Protein AF-X1STC6-F1 (afdb_monomer_lite)

Radius of gyration: 36.35 Å; chains: 1; bounding box: 76×23×136 Å

Foldseek 3Di:
DFEDAVNHTDWWWKAFPVVRDIDTPPDDDDDDFAWTWIWTGDPRDIDIDIDGDDPPDDDDDYHYHWAKAWEWEAEVVDWFWKDKQRHIDTPRDIDIDTFDKIKIAGDQWDDDDNWIKGWQAKPVRHRHRIDIDGDDDDRYYYIYTYIDTDDDVPPDDPPVVNVVVVVVVVVPPDDDDDDDDDDDD

Organism: NCBI:txid412755

Secondary structure (DSSP, 8-state):
-EEEETTEE---EEEETTTTEEEESS------SEE--EEEEETTEEEEE--EE-TT-----EEEE--EEEEEEEEESS--EEEETTEEEESSEEEEEESEEEEEE--SEEEETTEEEEEEEETTS---SEEEEEESSSSEEEEEEEEEE---TT-----HHHHHHHHHHHTTS------------

pLDDT: mean 88.15, std 18.0, range [37.03, 98.62]

Structure (mmCIF, N/CA/C/O backbone):
data_AF-X1STC6-F1
#
_entry.id   AF-X1STC6-F1
#
loop_
_atom_site.group_PDB
_atom_site.id
_atom_site.type_symbol
_atom_site.label_atom_id
_atom_site.label_alt_id
_atom_site.label_comp_id
_atom_site.label_asym_id
_atom_site.label_entity_id
_atom_site.label_seq_id
_atom_site.pdbx_PDB_ins_code
_atom_site.Cartn_x
_atom_site.Cartn_y
_atom_site.Cartn_z
_atom_site.occupancy
_atom_site.B_iso_or_equiv
_atom_site.auth_seq_id
_atom_site.auth_comp_id
_atom_site.auth_asym_id
_atom_site.auth_atom_id
_atom_site.pdbx_PDB_model_num
ATOM 1 N N . MET A 1 1 ? -13.957 7.665 20.200 1.00 95.38 1 MET A N 1
ATOM 2 C CA . MET A 1 1 ? -13.176 6.741 19.348 1.00 95.38 1 MET A CA 1
ATOM 3 C C . MET A 1 1 ? -12.945 7.389 18.002 1.00 95.38 1 MET A C 1
ATOM 5 O O . MET A 1 1 ? -13.872 7.986 17.472 1.00 95.38 1 MET A O 1
ATOM 9 N N . TYR A 1 2 ? -11.741 7.250 17.458 1.00 97.88 2 TYR A N 1
ATOM 10 C CA . TYR A 1 2 ? -11.332 7.827 16.176 1.00 97.88 2 TYR A CA 1
ATOM 11 C C . TYR A 1 2 ? -10.667 6.761 15.305 1.00 97.88 2 TYR A C 1
ATOM 13 O O . TYR A 1 2 ? -10.182 5.751 15.824 1.00 97.88 2 TYR A O 1
ATOM 21 N N . ALA A 1 3 ? -10.581 7.009 14.003 1.00 98.12 3 ALA A N 1
ATOM 22 C CA . ALA A 1 3 ? -9.709 6.258 13.114 1.00 98.12 3 ALA A CA 1
ATOM 23 C C . ALA A 1 3 ? -8.897 7.209 12.239 1.00 98.12 3 ALA A C 1
ATOM 25 O O . ALA A 1 3 ? -9.371 8.272 11.848 1.00 98.12 3 ALA A O 1
ATOM 26 N N . VAL A 1 4 ? -7.663 6.815 11.940 1.00 97.62 4 VAL A N 1
ATOM 27 C CA . VAL A 1 4 ? -6.797 7.516 10.993 1.00 97.62 4 VAL A CA 1
ATOM 28 C C . VAL A 1 4 ? -6.188 6.527 10.005 1.00 97.62 4 VAL A C 1
ATOM 30 O O . VAL A 1 4 ? -5.900 5.393 10.387 1.00 97.62 4 VAL A O 1
ATOM 33 N N . ALA A 1 5 ? -5.94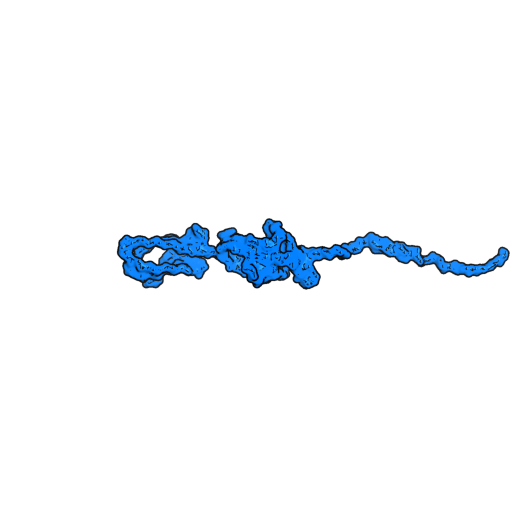6 6.952 8.767 1.00 95.88 5 ALA A N 1
ATOM 34 C CA . ALA A 1 5 ? -5.143 6.246 7.776 1.00 95.88 5 ALA A CA 1
ATOM 35 C C . ALA A 1 5 ? -3.984 7.145 7.326 1.00 95.88 5 ALA A C 1
ATOM 37 O O . ALA A 1 5 ? -4.215 8.240 6.822 1.00 95.88 5 ALA A O 1
ATOM 38 N N . ASP A 1 6 ? -2.741 6.711 7.552 1.00 93.88 6 ASP A N 1
ATOM 39 C CA . ASP A 1 6 ? -1.528 7.521 7.317 1.00 93.88 6 ASP A CA 1
ATOM 40 C C . ASP A 1 6 ? -1.582 8.917 7.958 1.00 93.88 6 ASP A C 1
ATOM 42 O O . ASP A 1 6 ? -1.111 9.908 7.411 1.00 93.88 6 ASP A O 1
ATOM 46 N N . SER A 1 7 ? -2.128 8.973 9.176 1.00 91.31 7 SER A N 1
ATOM 47 C CA . SER A 1 7 ? -2.327 10.190 9.983 1.00 91.31 7 SER A CA 1
ATOM 48 C C . SER A 1 7 ? -3.457 11.120 9.534 1.00 91.31 7 SER A C 1
ATOM 50 O O . SER A 1 7 ? -3.705 12.110 10.217 1.00 91.31 7 SER A O 1
ATOM 52 N N . GLU A 1 8 ? -4.184 10.797 8.467 1.00 93.69 8 GLU A N 1
ATOM 53 C CA . GLU A 1 8 ? -5.416 11.499 8.099 1.00 93.69 8 GLU A CA 1
ATOM 54 C C . GLU A 1 8 ? -6.625 10.830 8.748 1.00 93.69 8 GLU A C 1
ATOM 56 O O . GLU A 1 8 ? -6.703 9.605 8.773 1.00 93.69 8 GLU A O 1
ATOM 61 N N . GLU A 1 9 ? -7.566 11.609 9.280 1.00 96.81 9 GLU A N 1
ATOM 62 C CA . GLU A 1 9 ? -8.806 11.066 9.842 1.00 96.81 9 GLU A CA 1
ATOM 63 C C . GLU A 1 9 ? -9.633 10.358 8.764 1.00 96.81 9 GLU A C 1
ATOM 65 O O . GLU A 1 9 ? -9.760 10.844 7.640 1.00 96.81 9 GLU A O 1
ATOM 70 N N . VAL A 1 10 ? -10.173 9.187 9.108 1.00 96.19 10 VAL A N 1
ATOM 71 C CA . VAL A 1 10 ? -11.004 8.387 8.207 1.00 96.19 10 VAL A CA 1
ATOM 72 C C . VAL A 1 10 ? -12.250 7.873 8.909 1.00 96.19 10 VAL A C 1
ATOM 74 O O . VAL A 1 10 ? -12.261 7.627 10.118 1.00 96.19 10 VAL A O 1
ATOM 77 N N . GLU A 1 11 ? -13.285 7.640 8.112 1.00 97.56 11 GLU A N 1
ATOM 78 C CA . GLU A 1 11 ? -14.489 6.940 8.536 1.00 97.56 11 GLU A CA 1
ATOM 79 C C . GLU A 1 11 ? -14.246 5.426 8.451 1.00 97.56 11 GLU A C 1
ATOM 81 O O . GLU A 1 11 ? -14.086 4.852 7.371 1.00 97.56 11 GLU A O 1
ATOM 86 N N . ALA A 1 12 ? -14.135 4.780 9.610 1.00 97.94 12 ALA A N 1
ATOM 87 C CA . ALA A 1 12 ? -13.997 3.338 9.748 1.00 97.94 12 ALA A CA 1
ATOM 88 C C . ALA A 1 12 ? -15.238 2.776 10.440 1.00 97.94 12 ALA A C 1
ATOM 90 O O . ALA A 1 12 ? -15.690 3.330 11.442 1.00 97.94 12 ALA A O 1
ATOM 91 N N . SER A 1 13 ? -15.723 1.633 9.958 1.00 98.25 13 SER A N 1
ATOM 92 C CA . SER A 1 13 ? -16.842 0.935 10.586 1.00 98.25 13 SER A CA 1
ATOM 93 C C . SER A 1 13 ? -16.365 0.212 11.840 1.00 98.25 13 SER A C 1
ATOM 95 O O . SER A 1 13 ? -15.364 -0.503 11.808 1.00 98.25 13 SER A O 1
ATOM 97 N N . VAL A 1 14 ? -17.060 0.381 12.958 1.00 98.38 14 VAL A N 1
ATOM 98 C CA . VAL A 1 14 ? -16.699 -0.173 14.262 1.00 98.38 14 VAL A CA 1
ATOM 99 C C . VAL A 1 14 ? -17.822 -1.036 14.809 1.00 98.38 14 VAL A C 1
ATOM 101 O O . VAL A 1 14 ? -18.939 -0.572 15.006 1.00 98.38 14 VAL A O 1
ATOM 104 N N . GLN A 1 15 ? -17.501 -2.287 15.124 1.00 98.38 15 GLN A N 1
ATOM 105 C CA . GLN A 1 15 ? -18.394 -3.236 15.769 1.00 98.38 15 GLN A CA 1
ATOM 106 C C . GLN A 1 15 ? -17.993 -3.450 17.229 1.00 98.38 15 GLN A C 1
ATOM 108 O O . GLN A 1 15 ? -16.851 -3.815 17.512 1.00 98.38 15 GLN A O 1
ATOM 113 N N . VAL A 1 16 ? -18.950 -3.298 18.144 1.00 98.00 16 VAL A N 1
ATOM 114 C CA . VAL A 1 16 ? -18.836 -3.796 19.523 1.00 98.00 16 VAL A CA 1
ATOM 115 C C . VAL A 1 16 ? -19.408 -5.210 19.541 1.00 98.00 16 VAL A C 1
ATOM 117 O O . VAL A 1 16 ? -20.628 -5.385 19.541 1.00 98.00 16 VAL A O 1
ATOM 120 N N . VAL A 1 17 ? -18.532 -6.214 19.487 1.00 97.94 17 VAL A N 1
ATOM 121 C CA . VAL A 1 17 ? -18.880 -7.601 19.134 1.00 97.94 17 VAL A CA 1
ATOM 122 C C . VAL A 1 17 ? -19.941 -8.184 20.065 1.00 97.94 17 VAL A C 1
ATOM 124 O O . VAL A 1 17 ? -20.909 -8.766 19.586 1.00 97.94 17 VAL A O 1
ATOM 127 N N . GLU A 1 18 ? -19.812 -7.969 21.370 1.00 97.38 18 GLU A N 1
ATOM 128 C CA . GLU A 1 18 ? -20.687 -8.537 22.402 1.00 97.38 18 GLU A CA 1
ATOM 129 C C . GLU A 1 18 ? -22.119 -7.992 22.321 1.00 97.38 18 GLU A C 1
ATOM 131 O O . GLU A 1 18 ? -23.071 -8.681 22.673 1.00 97.38 18 GLU A O 1
ATOM 136 N N . THR A 1 19 ? -22.287 -6.766 21.816 1.00 95.94 19 THR A N 1
ATOM 137 C CA . THR A 1 19 ? -23.607 -6.126 21.669 1.00 95.94 19 THR A CA 1
ATOM 138 C C . THR A 1 19 ? -24.150 -6.190 20.243 1.00 95.94 19 THR A C 1
ATOM 140 O O . THR A 1 19 ? -25.308 -5.849 20.008 1.00 95.94 19 THR A O 1
ATOM 143 N N . GLY A 1 20 ? -23.307 -6.555 19.272 1.00 95.81 20 GLY A N 1
ATOM 144 C CA . GLY A 1 20 ? -23.608 -6.490 17.843 1.00 95.81 20 GLY A CA 1
ATOM 145 C C . GLY A 1 20 ? -23.776 -5.072 17.281 1.00 95.81 20 GLY A C 1
ATOM 146 O O . GLY A 1 20 ? -24.056 -4.935 16.091 1.00 95.81 20 GLY A O 1
ATOM 147 N N . LYS A 1 21 ? -23.613 -4.018 18.093 1.00 97.19 21 LYS A N 1
ATOM 148 C CA . LYS A 1 21 ? -23.795 -2.629 17.655 1.00 97.19 21 LYS A CA 1
ATOM 149 C C . LYS A 1 21 ? -22.693 -2.207 16.690 1.00 97.19 21 LYS A C 1
ATOM 151 O O . LYS A 1 21 ? -21.523 -2.540 16.888 1.00 97.19 21 LYS A O 1
ATOM 156 N N . LEU A 1 22 ? -23.097 -1.441 15.681 1.00 97.69 22 LEU A N 1
ATOM 157 C CA . LEU A 1 22 ? -22.236 -0.868 14.655 1.00 97.69 22 LEU A CA 1
ATOM 158 C C . LEU A 1 22 ? -22.219 0.656 14.779 1.00 97.69 22 LEU A C 1
ATOM 160 O O . LEU A 1 22 ? -23.242 1.270 15.082 1.00 97.69 22 LEU A O 1
ATOM 164 N N . TYR A 1 23 ? -21.053 1.235 14.533 1.00 97.81 23 TYR A N 1
ATOM 165 C CA . TYR A 1 23 ? -20.773 2.665 14.547 1.00 97.81 23 TYR A CA 1
ATOM 166 C C . TYR A 1 23 ? -19.829 3.004 13.396 1.00 97.81 23 TYR A C 1
ATOM 168 O O . TYR A 1 23 ? -19.165 2.111 12.880 1.00 97.81 23 TYR A O 1
ATOM 176 N N . ASP A 1 24 ? -19.690 4.288 13.085 1.00 98.00 24 ASP A N 1
ATOM 177 C CA . ASP A 1 24 ? -18.645 4.803 12.201 1.00 98.00 24 ASP A CA 1
ATOM 178 C C . ASP A 1 24 ? -17.808 5.838 12.962 1.00 98.00 24 ASP A C 1
ATOM 180 O O . ASP A 1 24 ? -18.323 6.553 13.823 1.00 98.00 24 ASP A O 1
ATOM 184 N N . THR A 1 25 ? -16.494 5.881 12.735 1.00 97.56 25 THR A N 1
ATOM 185 C CA . THR A 1 25 ? -15.628 6.871 13.396 1.00 97.56 25 THR A CA 1
ATOM 186 C C . THR A 1 25 ? -15.731 8.256 12.749 1.00 97.56 25 THR A C 1
ATOM 188 O O . THR A 1 25 ? -15.769 8.329 11.525 1.00 97.56 25 THR A O 1
ATOM 191 N N . PRO A 1 26 ? -15.657 9.349 13.534 1.00 98.06 26 PRO A N 1
ATOM 192 C CA . PRO A 1 26 ? -15.543 9.376 14.992 1.00 98.06 26 PRO A CA 1
ATOM 193 C C . PRO A 1 26 ? -16.883 9.126 15.701 1.00 98.06 26 PRO A C 1
ATOM 195 O O . PRO A 1 26 ? -17.925 9.626 15.290 1.00 98.06 26 PRO A O 1
ATOM 198 N N . PHE A 1 27 ? -16.853 8.406 16.827 1.00 96.62 27 PHE A N 1
ATOM 199 C CA . PHE A 1 27 ? -18.046 8.202 17.659 1.00 96.62 27 PHE A CA 1
ATOM 200 C C . PHE A 1 27 ? -17.734 8.121 19.153 1.00 96.62 27 PHE A C 1
ATOM 202 O O . PHE A 1 27 ? -16.609 7.815 19.566 1.00 96.62 27 PHE A O 1
ATOM 209 N N . SER A 1 28 ? -18.780 8.312 19.954 1.00 96.12 28 SER A N 1
ATOM 210 C CA . SER A 1 28 ? -18.804 8.060 21.394 1.00 96.12 28 SER A CA 1
ATOM 211 C C . SER A 1 28 ? -20.023 7.207 21.733 1.00 96.12 28 SER A C 1
ATOM 213 O O . SER A 1 28 ? -21.101 7.413 21.180 1.00 96.12 28 SER A O 1
ATOM 215 N N . ALA A 1 29 ? -19.856 6.243 22.636 1.00 94.38 29 ALA A N 1
ATOM 216 C CA . ALA A 1 29 ? -20.926 5.360 23.083 1.00 94.38 29 ALA A CA 1
ATOM 217 C C . ALA A 1 29 ? -20.765 5.047 24.573 1.00 94.38 29 ALA A C 1
ATOM 219 O O . ALA A 1 29 ? -19.643 4.947 25.068 1.00 94.38 29 ALA A O 1
ATOM 220 N N . TYR A 1 30 ? -21.891 4.865 25.260 1.00 94.38 30 TYR A N 1
ATOM 221 C CA . TYR A 1 30 ? -21.921 4.359 26.628 1.00 94.38 30 TYR A CA 1
ATOM 222 C C . TYR A 1 30 ? -22.028 2.836 26.606 1.00 94.38 30 TYR A C 1
ATOM 224 O O . TYR A 1 30 ? -22.891 2.282 25.917 1.00 94.38 30 TYR A O 1
ATOM 232 N N . LEU A 1 31 ? -21.146 2.183 27.358 1.00 94.50 31 LEU A N 1
ATOM 233 C CA . LEU A 1 31 ? -21.118 0.740 27.562 1.00 94.50 31 LEU A CA 1
ATOM 234 C C . LEU A 1 31 ? -21.235 0.458 29.060 1.00 94.50 31 LEU A C 1
ATOM 236 O O . LEU A 1 31 ? -20.709 1.217 29.873 1.00 94.50 31 LEU A O 1
ATOM 240 N N . GLU A 1 32 ? -21.946 -0.611 29.409 1.00 95.56 32 GLU A N 1
ATOM 241 C CA . GLU A 1 32 ? -21.979 -1.112 30.785 1.00 95.56 32 GLU A CA 1
ATOM 242 C C . GLU A 1 32 ? -20.615 -1.695 31.163 1.00 95.56 32 GLU A C 1
ATOM 244 O O . GLU A 1 32 ? -19.803 -1.999 30.285 1.00 95.56 32 GLU A O 1
ATOM 249 N N . GLU A 1 33 ? -20.364 -1.863 32.460 1.00 97.19 33 GLU A N 1
ATOM 250 C CA . GLU A 1 33 ? -19.148 -2.524 32.932 1.00 97.19 33 GLU A CA 1
ATOM 251 C C . GLU A 1 33 ? -19.025 -3.933 32.346 1.00 97.19 33 GLU A C 1
ATOM 253 O O . GLU A 1 33 ? -19.996 -4.690 32.304 1.00 97.19 33 GLU A O 1
ATOM 258 N N . GLY A 1 34 ? -17.826 -4.294 31.902 1.00 97.06 34 GLY A N 1
ATOM 259 C CA . GLY A 1 34 ? -17.579 -5.603 31.312 1.00 97.06 34 GLY A CA 1
ATOM 260 C C . GLY A 1 34 ? -16.410 -5.624 30.340 1.00 97.06 34 GLY A C 1
ATOM 261 O O . GLY A 1 34 ? -15.807 -4.596 30.027 1.00 97.06 34 GLY A O 1
ATOM 262 N N . ASP A 1 35 ? -16.102 -6.822 29.860 1.00 98.00 35 ASP A N 1
ATOM 263 C CA . ASP A 1 35 ? -15.074 -7.045 28.850 1.00 98.00 35 ASP A CA 1
ATOM 264 C C . ASP A 1 35 ? -15.692 -6.974 27.455 1.00 98.00 35 ASP A C 1
ATOM 266 O O . ASP A 1 35 ? -16.688 -7.642 27.171 1.00 98.00 35 ASP A O 1
ATOM 270 N N . TYR A 1 36 ? -15.086 -6.174 26.581 1.00 97.81 36 TYR A N 1
ATOM 271 C CA . TYR A 1 36 ? -15.559 -5.985 25.213 1.00 97.81 36 TYR A CA 1
ATOM 272 C C . TYR A 1 36 ? -14.481 -6.307 24.194 1.00 97.81 36 TYR A C 1
ATOM 274 O O . TYR A 1 36 ? -13.290 -6.145 24.442 1.00 97.81 36 TYR A O 1
ATOM 282 N N . THR A 1 37 ? -14.922 -6.655 22.994 1.00 98.31 37 THR A N 1
ATOM 283 C CA . THR A 1 37 ? -14.128 -6.748 21.781 1.00 98.31 37 THR A CA 1
ATOM 284 C C . THR A 1 37 ? -14.652 -5.710 20.803 1.00 98.31 37 THR A C 1
ATOM 286 O O . THR A 1 37 ? -15.757 -5.811 20.272 1.00 98.31 37 THR A O 1
ATOM 289 N N . ILE A 1 38 ? -13.832 -4.705 20.523 1.00 98.12 38 ILE A N 1
ATOM 290 C CA . ILE A 1 38 ? -14.140 -3.654 19.560 1.00 98.12 38 ILE A CA 1
ATOM 291 C C . ILE A 1 38 ? -13.331 -3.903 18.294 1.00 98.12 38 ILE A C 1
ATOM 293 O O . ILE A 1 38 ? -12.100 -3.886 18.321 1.00 98.12 38 ILE A O 1
ATOM 297 N N . ARG A 1 39 ? -14.025 -4.130 17.178 1.00 98.44 39 ARG A N 1
ATOM 298 C CA . ARG A 1 39 ? -13.430 -4.346 15.855 1.00 98.44 39 ARG A CA 1
ATOM 299 C C . ARG A 1 39 ? -13.677 -3.137 14.973 1.00 98.44 39 ARG A C 1
ATOM 301 O O . ARG A 1 39 ? -14.814 -2.891 14.597 1.00 98.44 39 ARG A O 1
ATOM 308 N N . ALA A 1 40 ? -12.623 -2.418 14.613 1.00 98.25 40 ALA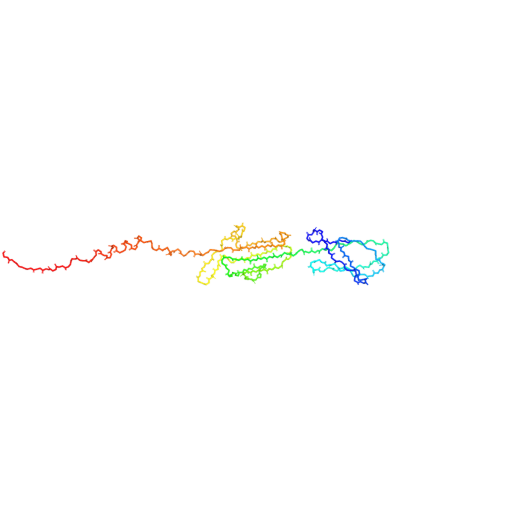 A N 1
ATOM 309 C CA . ALA A 1 40 ? -12.683 -1.350 13.623 1.00 98.25 40 ALA A CA 1
ATOM 310 C C . ALA A 1 40 ? -12.209 -1.866 12.267 1.00 98.25 40 ALA A C 1
ATOM 312 O O . ALA A 1 40 ? -11.159 -2.500 12.196 1.00 98.25 40 ALA A O 1
ATOM 313 N N . THR A 1 41 ? -12.945 -1.575 11.200 1.00 98.00 41 THR A N 1
ATOM 314 C CA . THR A 1 41 ? -12.646 -1.994 9.834 1.00 98.00 41 THR A CA 1
ATOM 315 C C . THR A 1 41 ? -12.627 -0.793 8.897 1.00 98.00 41 THR A C 1
ATOM 317 O O . THR A 1 41 ? -13.596 -0.044 8.811 1.00 98.00 41 THR A O 1
ATOM 320 N N . TYR A 1 42 ? -11.531 -0.632 8.161 1.00 96.88 42 TYR A N 1
ATOM 321 C CA . TYR A 1 42 ? -11.351 0.407 7.150 1.00 96.88 42 TYR A CA 1
ATOM 322 C C . TYR A 1 42 ? -10.810 -0.220 5.864 1.00 96.88 42 TYR A C 1
ATOM 324 O O . TYR A 1 42 ? -9.805 -0.931 5.902 1.00 96.88 42 TYR A O 1
ATOM 332 N N . LYS A 1 43 ? -11.497 0.003 4.732 1.00 92.75 43 LYS A N 1
ATOM 333 C CA . LYS A 1 43 ? -11.180 -0.594 3.414 1.00 92.75 43 LYS A CA 1
ATOM 334 C C . LYS A 1 43 ? -10.810 -2.094 3.501 1.00 92.75 43 LYS A C 1
ATOM 336 O O . LYS A 1 43 ? -9.780 -2.528 2.998 1.00 92.75 43 LYS A O 1
ATOM 341 N N . GLY A 1 44 ? -11.626 -2.882 4.209 1.00 92.00 44 GLY A N 1
ATOM 342 C CA . GLY A 1 44 ? -11.444 -4.335 4.370 1.00 92.00 44 GLY A CA 1
ATOM 343 C C . GLY A 1 44 ? -10.366 -4.774 5.374 1.00 92.00 44 GLY A C 1
ATOM 344 O O . GLY A 1 44 ? -10.219 -5.968 5.618 1.00 92.00 44 GLY A O 1
ATOM 345 N N . ARG A 1 45 ? -9.629 -3.841 5.991 1.00 93.50 45 ARG A N 1
ATOM 346 C CA . ARG A 1 45 ? -8.626 -4.129 7.029 1.00 93.50 45 ARG A 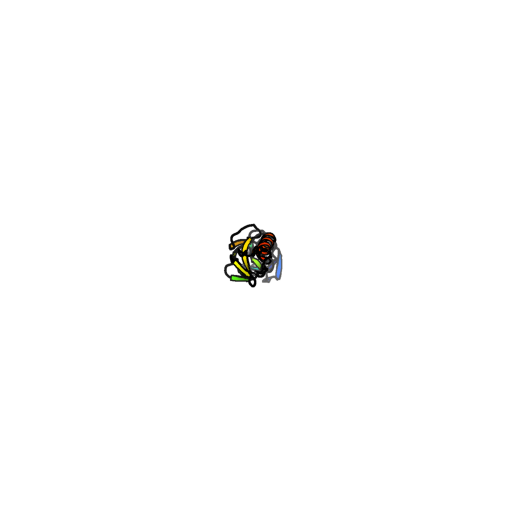CA 1
ATOM 347 C C . ARG A 1 45 ? -9.206 -3.929 8.411 1.00 93.50 45 ARG A C 1
ATOM 349 O O . ARG A 1 45 ? -9.816 -2.895 8.653 1.00 93.50 45 ARG A O 1
ATOM 356 N N . THR A 1 46 ? -8.937 -4.854 9.328 1.00 97.12 46 THR A N 1
ATOM 357 C CA . THR A 1 46 ? -9.496 -4.818 10.685 1.00 97.12 46 THR A CA 1
ATOM 358 C C . THR A 1 46 ? -8.422 -4.612 11.752 1.00 97.12 46 THR A C 1
ATOM 360 O O . THR A 1 46 ? -7.353 -5.216 11.710 1.00 97.12 46 THR A O 1
ATOM 363 N N . GLN A 1 47 ? -8.737 -3.792 12.752 1.00 98.00 47 GLN A N 1
ATOM 364 C CA . GLN A 1 47 ? -8.027 -3.695 14.023 1.00 98.00 47 GLN A CA 1
ATOM 365 C C . GLN A 1 47 ? -8.959 -4.069 15.169 1.00 98.00 47 GLN A C 1
ATOM 367 O O . GLN A 1 47 ? -10.146 -3.756 15.140 1.00 98.00 47 GLN A O 1
ATOM 372 N N . THR A 1 48 ? -8.410 -4.724 16.191 1.00 97.81 48 THR A N 1
ATOM 373 C CA . THR A 1 48 ? -9.166 -5.134 17.378 1.00 97.81 48 THR A CA 1
ATOM 374 C C . THR A 1 48 ? -8.615 -4.444 18.621 1.00 97.81 48 THR A C 1
ATOM 376 O O . THR A 1 48 ? -7.404 -4.275 18.767 1.00 97.81 48 THR A O 1
ATOM 379 N N . TRP A 1 49 ? -9.510 -4.046 19.517 1.00 97.75 49 TRP A N 1
ATOM 380 C CA . TRP A 1 49 ? -9.198 -3.531 20.843 1.00 97.75 49 TRP A CA 1
ATOM 381 C C . TRP A 1 49 ? -10.112 -4.200 21.868 1.00 97.75 49 TRP A C 1
ATOM 383 O O . TRP A 1 49 ? -11.318 -4.255 21.651 1.00 97.75 49 TRP A O 1
ATOM 393 N N . THR A 1 50 ? -9.541 -4.719 22.955 1.00 97.75 50 THR A N 1
ATOM 394 C CA . THR A 1 50 ? -10.272 -5.497 23.965 1.00 97.75 50 THR A CA 1
ATOM 395 C C . THR A 1 50 ? -10.217 -4.833 25.344 1.00 97.75 50 THR A C 1
ATOM 397 O O . THR A 1 50 ? -9.380 -5.220 26.165 1.00 97.75 50 THR A O 1
ATOM 400 N N . PRO A 1 51 ? -10.996 -3.765 25.593 1.00 97.25 51 PRO A N 1
ATOM 401 C CA . PRO A 1 51 ? -11.025 -3.127 26.902 1.00 97.25 51 PRO A CA 1
ATOM 402 C C . PRO A 1 51 ? -11.849 -3.907 27.925 1.00 97.25 51 PRO A C 1
ATOM 404 O O . PRO A 1 51 ? -12.894 -4.465 27.598 1.00 97.25 51 PRO A O 1
ATOM 407 N N . THR A 1 52 ? -11.435 -3.796 29.184 1.00 97.75 52 THR A N 1
ATOM 408 C CA . THR A 1 52 ? -12.318 -3.978 30.339 1.00 97.75 52 THR A CA 1
ATOM 409 C C . THR A 1 52 ? -12.875 -2.608 30.711 1.00 97.75 52 THR A C 1
ATOM 411 O O . THR A 1 52 ? -12.126 -1.747 31.172 1.00 97.75 52 THR A O 1
ATOM 414 N N . VAL A 1 53 ? -14.163 -2.382 30.460 1.00 96.75 53 VAL A N 1
ATOM 415 C CA . VAL A 1 53 ? -14.873 -1.140 30.791 1.00 96.75 53 VAL A CA 1
ATOM 416 C C . VAL A 1 53 ? -15.289 -1.168 32.257 1.00 96.75 53 VAL A C 1
ATOM 418 O O . VAL A 1 53 ? -15.885 -2.139 32.721 1.00 96.75 53 VAL A O 1
ATOM 421 N N . GLN A 1 54 ? -14.993 -0.087 32.973 1.00 96.00 54 GLN A N 1
ATOM 422 C CA . GLN A 1 54 ? -15.369 0.131 34.371 1.00 96.00 54 GLN A CA 1
ATOM 423 C C . GLN A 1 54 ? -16.251 1.381 34.498 1.00 96.00 54 GLN A C 1
ATOM 425 O O . GLN A 1 54 ? -16.163 2.289 33.664 1.00 96.00 54 GLN A O 1
ATOM 430 N N . ALA A 1 55 ? -17.093 1.444 35.530 1.00 94.38 55 ALA A N 1
ATOM 431 C CA . ALA A 1 55 ? -18.001 2.561 35.745 1.00 94.38 55 ALA A CA 1
ATOM 432 C C . ALA A 1 55 ? -17.235 3.879 35.878 1.00 94.38 55 ALA A C 1
ATOM 434 O O . ALA A 1 55 ? -16.127 3.936 36.412 1.00 94.38 55 ALA A O 1
ATOM 435 N N . GLU A 1 56 ? -17.857 4.943 35.367 1.00 92.31 56 GLU A N 1
ATOM 436 C CA . GLU A 1 56 ? -17.352 6.321 35.425 1.00 92.31 56 GLU A CA 1
ATOM 437 C C . GLU A 1 56 ? -15.993 6.547 34.731 1.00 92.31 56 GLU A C 1
ATOM 439 O O . GLU A 1 56 ? -15.429 7.638 34.817 1.00 92.31 56 GLU A O 1
ATOM 444 N N . GLN A 1 57 ? -15.480 5.565 33.981 1.00 94.88 57 GLN A N 1
ATOM 445 C CA . GLN A 1 57 ? -14.275 5.724 33.170 1.00 94.88 57 GLN A CA 1
ATOM 446 C C . GLN A 1 57 ? -14.608 6.060 31.718 1.00 94.88 57 GLN A C 1
ATOM 448 O O . GLN A 1 57 ? -15.542 5.534 31.115 1.00 94.88 57 GLN A O 1
ATOM 453 N N . THR A 1 58 ? -13.796 6.942 31.138 1.00 94.88 58 THR A N 1
ATOM 454 C CA . THR A 1 58 ? -13.818 7.247 29.705 1.00 94.88 58 THR A CA 1
ATOM 455 C C . THR A 1 58 ? -12.595 6.627 29.054 1.00 94.88 58 THR A C 1
ATOM 457 O O . THR A 1 58 ? -11.473 6.826 29.516 1.00 94.88 58 THR A O 1
ATOM 460 N N . TYR A 1 59 ? -12.810 5.909 27.956 1.00 94.25 59 TYR A N 1
ATOM 461 C CA . TYR A 1 59 ? -11.736 5.314 27.175 1.00 94.25 59 TYR A CA 1
ATOM 462 C C . TYR A 1 59 ? -11.652 5.986 25.814 1.00 94.25 59 TYR A C 1
ATOM 464 O O . TYR A 1 59 ? -12.626 6.037 25.059 1.00 94.25 59 TYR A O 1
ATOM 472 N N . GLU A 1 60 ? -10.456 6.447 25.476 1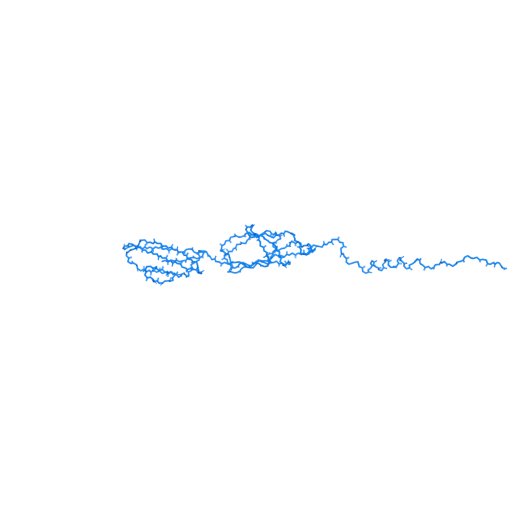.00 95.81 60 GLU A N 1
ATOM 473 C CA . GLU A 1 60 ? -10.151 6.968 24.155 1.00 95.81 60 GLU A CA 1
ATOM 474 C C . GLU A 1 60 ? -9.315 5.952 23.381 1.00 95.81 60 GLU A C 1
ATOM 476 O O . GLU A 1 60 ? -8.297 5.444 23.855 1.00 95.81 60 GLU A O 1
ATOM 481 N N . LYS A 1 61 ? -9.742 5.658 22.154 1.00 97.00 61 LYS A N 1
ATOM 482 C CA . LYS A 1 61 ? -8.987 4.841 21.209 1.00 97.00 61 LYS A CA 1
ATOM 483 C C . LYS A 1 61 ? -8.964 5.525 19.855 1.00 97.00 61 LYS A C 1
ATOM 485 O O . LYS A 1 61 ? -10.005 5.937 19.336 1.00 97.00 61 LYS A O 1
ATOM 490 N N . THR A 1 62 ? -7.773 5.562 19.271 1.00 98.25 62 THR A N 1
ATOM 491 C CA . THR A 1 62 ? -7.565 5.832 17.851 1.00 98.25 62 THR A CA 1
ATOM 492 C C . THR A 1 62 ? -7.129 4.538 17.173 1.00 98.25 62 THR A C 1
ATOM 494 O O . THR A 1 62 ? -6.101 3.961 17.539 1.00 98.25 62 THR A O 1
ATOM 497 N N . PHE A 1 63 ? -7.904 4.073 16.198 1.00 98.06 63 PHE A N 1
ATOM 498 C CA . PHE A 1 63 ? -7.505 3.003 15.285 1.00 98.06 63 PHE A CA 1
ATOM 499 C C . PHE A 1 63 ? -6.619 3.591 14.183 1.00 98.06 63 PHE A C 1
ATOM 501 O O . PHE A 1 63 ? -6.899 4.672 13.672 1.00 98.06 63 PHE A O 1
ATOM 508 N N . ARG A 1 64 ? -5.508 2.930 13.858 1.00 97.19 64 ARG A N 1
ATOM 509 C CA . ARG A 1 64 ? -4.489 3.456 12.935 1.00 97.19 64 ARG A CA 1
ATOM 510 C C . ARG A 1 64 ? -4.294 2.500 11.772 1.00 97.19 64 ARG A C 1
ATOM 512 O O . ARG A 1 64 ? -3.696 1.445 11.947 1.00 97.19 64 ARG A O 1
ATOM 519 N N . PHE A 1 65 ? -4.776 2.876 10.603 1.00 96.50 65 PHE A N 1
ATOM 520 C CA . PHE A 1 65 ? -4.646 2.125 9.365 1.00 96.50 65 PHE A CA 1
ATOM 521 C C . PHE A 1 65 ? -3.531 2.703 8.486 1.00 96.50 65 PHE A C 1
ATOM 523 O O . PHE A 1 65 ? -3.077 3.832 8.674 1.00 96.50 65 PHE A O 1
ATOM 530 N N . THR A 1 66 ? -3.117 1.915 7.499 1.00 94.88 66 THR A N 1
ATOM 531 C CA . THR A 1 66 ? -2.224 2.343 6.416 1.00 94.88 66 THR A CA 1
ATOM 532 C C . THR A 1 66 ? -3.026 2.323 5.125 1.00 94.88 66 THR A C 1
ATOM 534 O O . THR A 1 66 ? -3.729 1.330 4.874 1.00 94.88 66 THR A O 1
ATOM 537 N N . LYS A 1 67 ? -2.965 3.392 4.321 1.00 92.75 67 LYS A N 1
ATOM 538 C CA . LYS A 1 67 ? -3.655 3.418 3.026 1.00 92.75 67 LYS A CA 1
ATOM 539 C C . LYS A 1 67 ? -2.990 2.442 2.062 1.00 92.75 67 LYS A C 1
ATOM 541 O O . LYS A 1 67 ? -1.836 2.054 2.233 1.00 92.75 67 LYS A O 1
ATOM 546 N N . MET A 1 68 ? -3.765 1.998 1.082 1.00 93.00 68 MET A N 1
ATOM 547 C CA . MET A 1 68 ? -3.283 1.183 -0.026 1.00 93.00 68 MET A CA 1
ATOM 548 C C . MET A 1 68 ? -3.301 2.008 -1.294 1.00 93.00 68 MET A C 1
ATOM 550 O O . MET A 1 68 ? -4.223 2.795 -1.507 1.00 93.00 68 MET A O 1
ATOM 554 N N . HIS A 1 69 ? -2.279 1.794 -2.107 1.00 94.56 69 HIS A N 1
ATOM 555 C CA . HIS A 1 69 ? -2.066 2.461 -3.371 1.00 94.56 69 HIS A CA 1
ATOM 556 C C . HIS A 1 69 ? -1.882 1.411 -4.457 1.00 94.56 69 HIS A C 1
ATOM 558 O O . HIS A 1 69 ? -1.139 0.443 -4.279 1.00 94.56 69 HIS A O 1
ATOM 564 N N . MET A 1 70 ? -2.545 1.616 -5.588 1.00 96.75 70 MET A N 1
ATOM 565 C CA . MET A 1 70 ? -2.336 0.814 -6.781 1.00 96.75 70 MET A CA 1
ATOM 566 C C . MET A 1 70 ? -1.058 1.288 -7.473 1.00 96.75 70 MET A C 1
ATOM 568 O O . MET A 1 70 ? -0.988 2.421 -7.944 1.00 96.75 70 MET A O 1
ATOM 572 N N . LEU A 1 71 ? -0.047 0.433 -7.540 1.00 98.06 71 LEU A N 1
ATOM 573 C CA . LEU A 1 71 ? 1.200 0.672 -8.254 1.00 98.06 71 LEU A CA 1
ATOM 574 C C . LEU A 1 71 ? 1.200 -0.156 -9.539 1.00 98.06 71 LEU A C 1
ATOM 576 O O . LEU A 1 71 ? 1.034 -1.369 -9.500 1.00 98.06 71 LEU A O 1
ATOM 580 N N . THR A 1 72 ? 1.393 0.494 -10.682 1.00 98.25 72 THR A N 1
ATOM 581 C CA . THR A 1 72 ? 1.536 -0.178 -11.980 1.00 98.25 72 THR A CA 1
ATOM 582 C C . THR A 1 72 ? 2.918 0.109 -12.542 1.00 98.25 72 THR A C 1
ATOM 584 O O . THR A 1 72 ? 3.266 1.268 -12.755 1.00 98.25 72 THR A O 1
ATOM 587 N N . ILE A 1 73 ? 3.711 -0.934 -12.772 1.00 98.56 73 ILE A N 1
ATOM 588 C CA . ILE A 1 73 ? 5.061 -0.823 -13.336 1.00 98.56 73 ILE A CA 1
ATOM 589 C C . ILE A 1 73 ? 5.020 -1.342 -14.771 1.00 98.56 73 ILE A C 1
ATOM 591 O O . ILE A 1 73 ? 4.599 -2.474 -15.012 1.00 98.56 73 ILE A O 1
ATOM 595 N N . VAL A 1 74 ? 5.437 -0.517 -15.727 1.00 98.62 74 VAL A N 1
ATOM 596 C CA . VAL A 1 74 ? 5.467 -0.856 -17.156 1.00 98.62 74 VAL A CA 1
ATOM 597 C C . VAL A 1 74 ? 6.822 -0.516 -17.771 1.00 98.62 74 VAL A C 1
ATOM 599 O O . VAL A 1 74 ? 7.608 0.241 -17.198 1.00 98.62 74 VAL A O 1
ATOM 602 N N . SER A 1 75 ? 7.096 -1.068 -18.950 1.00 98.44 75 SER A N 1
ATOM 603 C CA . SER A 1 75 ? 8.291 -0.742 -19.726 1.00 98.44 75 SER A CA 1
ATOM 604 C C . SER A 1 75 ? 7.988 -0.600 -21.214 1.00 98.44 75 SER A C 1
ATOM 606 O O . SER A 1 75 ? 6.967 -1.093 -21.691 1.00 98.44 75 SER A O 1
ATOM 608 N N . ASP A 1 76 ? 8.888 0.061 -21.935 1.00 97.06 76 ASP A N 1
ATOM 609 C CA . ASP A 1 76 ? 8.913 0.091 -23.397 1.00 97.06 76 ASP A CA 1
ATOM 610 C C . ASP A 1 76 ? 10.350 -0.182 -23.894 1.00 97.06 76 ASP A C 1
ATOM 612 O O . ASP A 1 76 ? 11.242 0.620 -23.596 1.00 97.06 76 ASP A O 1
ATOM 616 N N . PRO A 1 77 ? 10.619 -1.315 -24.578 1.00 96.44 77 PRO A N 1
ATOM 617 C CA . PRO A 1 77 ? 9.670 -2.371 -24.932 1.00 96.44 77 PRO A CA 1
ATOM 618 C C . PRO A 1 77 ? 9.193 -3.171 -23.704 1.00 96.44 77 PRO A C 1
ATOM 620 O O . PRO A 1 77 ? 9.715 -3.037 -22.596 1.00 96.44 77 PRO A O 1
ATOM 623 N N . SER A 1 78 ? 8.177 -4.008 -23.904 1.00 95.69 78 SER A N 1
ATOM 624 C CA . SER A 1 78 ? 7.610 -4.912 -22.895 1.00 95.69 78 SER A CA 1
ATOM 625 C C . SER A 1 78 ? 7.436 -6.311 -23.502 1.00 95.69 78 SER A C 1
ATOM 627 O O . SER A 1 78 ? 7.147 -6.406 -24.701 1.00 95.69 78 SER A O 1
ATOM 629 N N . PRO A 1 79 ? 7.584 -7.392 -22.719 1.00 97.44 79 PRO A N 1
ATOM 630 C CA . PRO A 1 79 ? 7.932 -7.428 -21.294 1.00 97.44 79 PRO A CA 1
ATOM 631 C C . PRO A 1 79 ? 9.428 -7.213 -21.007 1.00 97.44 79 PRO A C 1
ATOM 633 O O . PRO A 1 79 ? 10.274 -7.468 -21.863 1.00 97.44 79 PRO A O 1
ATOM 636 N N . ILE A 1 80 ? 9.745 -6.737 -19.799 1.00 98.19 80 ILE A N 1
ATOM 637 C CA . ILE A 1 80 ? 11.105 -6.671 -19.244 1.00 98.19 80 ILE A CA 1
ATOM 638 C C . ILE A 1 80 ? 11.072 -7.104 -17.773 1.00 98.19 80 ILE A C 1
ATOM 640 O O . ILE A 1 80 ? 10.239 -6.625 -16.997 1.00 98.19 80 ILE A O 1
ATOM 644 N N . ASP A 1 81 ? 12.016 -7.970 -17.399 1.00 98.44 81 ASP A N 1
ATOM 645 C CA . ASP A 1 81 ? 12.256 -8.371 -16.013 1.00 98.44 81 ASP A CA 1
ATOM 646 C C . ASP A 1 81 ? 12.812 -7.208 -15.181 1.00 98.44 81 ASP A C 1
ATOM 648 O O . ASP A 1 81 ? 13.699 -6.466 -15.610 1.00 98.44 81 ASP A O 1
ATOM 652 N N . PHE A 1 82 ? 12.337 -7.083 -13.949 1.00 98.44 82 PHE A N 1
ATOM 653 C CA . PHE A 1 82 ? 12.788 -6.087 -12.983 1.00 98.44 82 PHE A CA 1
ATOM 654 C C . PHE A 1 82 ? 12.752 -6.663 -11.566 1.00 98.44 82 PHE A C 1
ATOM 656 O O . PHE A 1 82 ? 12.229 -7.754 -11.341 1.00 98.44 82 PHE A O 1
ATOM 663 N N . THR A 1 83 ? 13.293 -5.933 -10.588 1.00 98.62 83 THR A N 1
ATOM 664 C CA . THR A 1 83 ? 13.086 -6.259 -9.171 1.00 98.62 83 THR A CA 1
ATOM 665 C C . THR A 1 83 ? 12.322 -5.170 -8.430 1.00 98.62 83 THR A C 1
ATOM 667 O O . THR A 1 83 ? 12.508 -3.981 -8.688 1.00 98.62 83 THR A O 1
ATOM 670 N N . LEU A 1 84 ? 11.461 -5.587 -7.502 1.00 98.38 84 LEU A N 1
ATOM 671 C CA . LEU A 1 84 ? 10.759 -4.747 -6.534 1.00 98.38 84 LEU A CA 1
ATOM 672 C C . LEU A 1 84 ? 11.153 -5.217 -5.135 1.00 98.38 84 LEU A C 1
ATOM 674 O O . LEU A 1 84 ? 10.904 -6.363 -4.772 1.00 98.38 84 LEU A O 1
ATOM 678 N N . ASP A 1 85 ? 11.813 -4.348 -4.375 1.00 98.12 85 ASP A N 1
ATOM 679 C CA . ASP A 1 85 ? 12.436 -4.656 -3.081 1.00 98.12 85 ASP A CA 1
ATOM 680 C C . ASP A 1 85 ? 13.356 -5.898 -3.126 1.00 98.12 85 ASP A C 1
ATOM 682 O O . ASP A 1 85 ? 13.489 -6.641 -2.154 1.00 98.12 85 ASP A O 1
ATOM 686 N N . GLY A 1 86 ? 14.001 -6.127 -4.275 1.00 97.81 86 GLY A N 1
ATOM 687 C CA . GLY A 1 86 ? 14.904 -7.256 -4.514 1.00 97.81 86 GLY A CA 1
ATOM 688 C C . GLY A 1 86 ? 14.230 -8.553 -4.981 1.00 97.81 86 GLY A C 1
ATOM 689 O O . GLY A 1 86 ? 14.940 -9.490 -5.342 1.00 97.81 86 GLY A O 1
ATOM 690 N N . GLU A 1 87 ? 12.899 -8.620 -5.026 1.00 98.38 87 GLU A N 1
ATOM 691 C CA . GLU A 1 87 ? 12.154 -9.754 -5.588 1.00 98.38 87 GLU A CA 1
ATOM 692 C C . GLU A 1 87 ? 11.898 -9.541 -7.086 1.00 98.38 87 GLU A C 1
ATOM 694 O O . GLU A 1 87 ? 11.594 -8.426 -7.503 1.00 98.38 87 GLU A O 1
ATOM 699 N N . ALA A 1 88 ? 12.061 -10.587 -7.902 1.00 98.25 88 ALA A N 1
ATOM 700 C CA . ALA A 1 88 ? 11.992 -10.498 -9.361 1.00 98.25 88 ALA A CA 1
ATOM 701 C C . ALA A 1 88 ? 10.557 -10.607 -9.902 1.00 98.25 88 ALA A C 1
ATOM 703 O O . ALA A 1 88 ? 9.794 -11.479 -9.488 1.00 98.25 88 ALA A O 1
ATOM 704 N N . PHE A 1 89 ? 10.230 -9.752 -10.872 1.00 98.56 89 PHE A N 1
ATOM 705 C CA . PHE A 1 89 ? 8.935 -9.653 -11.551 1.00 98.56 89 PHE A CA 1
ATOM 706 C C . PHE A 1 89 ? 9.128 -9.268 -13.029 1.00 98.56 89 PHE A C 1
ATOM 708 O O . PHE A 1 89 ? 10.235 -8.928 -13.437 1.00 98.56 89 PHE A O 1
ATOM 715 N N . GLU A 1 90 ? 8.049 -9.265 -13.814 1.00 98.38 90 GLU A N 1
ATOM 716 C CA . GLU A 1 90 ? 8.051 -8.938 -15.248 1.00 98.38 90 GLU A CA 1
ATOM 717 C C . GLU A 1 90 ? 6.971 -7.885 -15.564 1.00 98.38 90 GLU A C 1
ATOM 719 O O . GLU A 1 90 ? 5.883 -7.906 -14.981 1.00 98.38 90 GLU A O 1
ATOM 724 N N . THR A 1 91 ? 7.259 -6.929 -16.455 1.00 98.19 91 THR A N 1
ATOM 725 C CA . THR A 1 91 ? 6.278 -5.916 -16.886 1.00 98.19 91 THR A CA 1
ATOM 726 C C . THR A 1 91 ? 5.276 -6.453 -17.918 1.00 98.19 91 THR A C 1
ATOM 728 O O . THR A 1 91 ? 5.653 -7.243 -18.779 1.00 98.19 91 THR A O 1
ATOM 731 N N . PRO A 1 92 ? 4.023 -5.954 -17.944 1.00 98.44 92 PRO A N 1
ATOM 732 C CA . PRO A 1 92 ? 3.419 -4.996 -17.017 1.00 98.44 92 PRO A CA 1
ATOM 733 C C . PRO A 1 92 ? 3.015 -5.647 -15.684 1.00 98.44 92 PRO A C 1
ATOM 735 O O . PRO A 1 92 ? 2.425 -6.723 -15.664 1.00 98.44 92 PRO A O 1
ATOM 738 N N . PHE A 1 93 ? 3.256 -4.950 -14.571 1.00 98.38 93 PHE A N 1
ATOM 739 C CA . PHE A 1 93 ? 3.007 -5.472 -13.226 1.00 98.38 93 PHE A CA 1
ATOM 740 C C . PHE A 1 93 ? 2.127 -4.529 -12.383 1.00 98.38 93 PHE A C 1
ATOM 742 O O . PHE A 1 93 ? 2.634 -3.559 -11.807 1.00 98.38 93 PHE A O 1
ATOM 749 N N . PRO A 1 94 ? 0.803 -4.771 -12.323 1.00 97.88 94 PRO A N 1
ATOM 750 C CA . PRO A 1 94 ? -0.106 -4.087 -11.407 1.00 97.88 94 PRO A CA 1
ATOM 751 C C . PRO A 1 94 ? -0.112 -4.749 -10.019 1.00 97.88 94 PRO A C 1
ATOM 753 O O . PRO A 1 94 ? -0.313 -5.957 -9.903 1.00 97.88 94 PRO A O 1
ATOM 756 N N . ILE A 1 95 ? 0.046 -3.963 -8.953 1.00 97.38 95 ILE A N 1
ATOM 757 C CA . ILE A 1 95 ? 0.032 -4.455 -7.569 1.00 97.38 95 ILE A CA 1
ATOM 758 C C . ILE A 1 95 ? -0.487 -3.400 -6.587 1.00 97.38 95 ILE A C 1
ATOM 760 O O . ILE A 1 95 ? -0.149 -2.223 -6.681 1.00 97.38 95 ILE A O 1
ATOM 764 N N . GLU A 1 96 ? -1.269 -3.816 -5.590 1.00 96.25 96 GLU A N 1
ATOM 765 C CA . GLU A 1 96 ? -1.601 -2.953 -4.455 1.00 96.25 96 GLU A CA 1
ATOM 766 C C . GLU A 1 96 ? -0.501 -3.014 -3.386 1.00 96.25 96 GLU A C 1
ATOM 768 O O . GLU A 1 96 ? -0.116 -4.088 -2.914 1.00 96.25 96 GLU A O 1
ATOM 773 N N . LYS A 1 97 ? -0.022 -1.849 -2.952 1.00 95.94 97 LYS A N 1
ATOM 774 C CA . LYS A 1 97 ? 1.008 -1.711 -1.918 1.00 95.94 97 LYS A CA 1
ATOM 775 C C . LYS A 1 97 ? 0.582 -0.696 -0.855 1.00 95.94 97 LYS A C 1
ATOM 777 O O . LYS A 1 97 ? -0.084 0.286 -1.184 1.00 95.94 97 LYS A O 1
ATOM 782 N N . PRO A 1 98 ? 0.933 -0.906 0.426 1.00 94.94 98 PRO A N 1
ATOM 783 C CA . PRO A 1 98 ? 0.677 0.098 1.449 1.00 94.94 98 PRO A CA 1
ATOM 784 C C . PRO A 1 98 ? 1.480 1.372 1.196 1.00 94.94 98 PRO A C 1
ATOM 786 O O . PRO A 1 98 ? 2.498 1.346 0.504 1.00 94.94 98 PRO A O 1
ATOM 789 N N . SER A 1 99 ? 1.058 2.482 1.792 1.00 95.19 99 SER A N 1
ATOM 790 C CA . SER A 1 99 ? 1.903 3.673 1.887 1.00 95.19 99 SER A CA 1
ATOM 791 C C . SER A 1 99 ? 3.272 3.308 2.454 1.00 95.19 99 SER A C 1
ATOM 793 O O . SER A 1 99 ? 3.381 2.533 3.407 1.00 95.19 99 SER A O 1
ATOM 795 N N . GLY A 1 100 ? 4.325 3.829 1.837 1.00 95.12 100 GLY A N 1
ATOM 796 C CA . GLY A 1 100 ? 5.687 3.393 2.113 1.00 95.12 100 GLY A CA 1
ATOM 797 C C . GLY A 1 100 ? 6.650 3.724 0.985 1.00 95.12 100 GLY A C 1
ATOM 798 O O . GLY A 1 100 ? 6.273 4.325 -0.017 1.00 95.12 100 GLY A O 1
ATOM 799 N N . SER A 1 101 ? 7.907 3.338 1.167 1.00 96.75 101 SER A N 1
ATOM 800 C CA . SER A 1 101 ? 8.976 3.525 0.189 1.00 96.75 101 SER A CA 1
ATOM 801 C C . SER A 1 101 ? 9.365 2.173 -0.392 1.00 96.75 101 SER A C 1
ATOM 803 O O . SER A 1 101 ? 9.608 1.243 0.373 1.00 96.75 101 SER A O 1
ATOM 805 N N . TYR A 1 102 ? 9.459 2.094 -1.715 1.00 98.06 102 TYR A N 1
ATOM 806 C CA . TYR A 1 102 ? 9.750 0.870 -2.456 1.00 98.06 102 TYR A CA 1
ATOM 807 C C . TYR A 1 102 ? 10.924 1.094 -3.397 1.00 98.06 102 TYR A C 1
ATOM 809 O O . TYR A 1 102 ? 11.026 2.152 -4.024 1.00 98.06 102 TYR A O 1
ATOM 817 N N . GLU A 1 103 ? 11.808 0.109 -3.494 1.00 98.31 103 GLU A N 1
ATOM 818 C CA . GLU A 1 103 ? 12.933 0.133 -4.422 1.00 98.31 103 GLU A CA 1
ATOM 819 C C . GLU A 1 103 ? 12.607 -0.686 -5.666 1.00 98.31 103 GLU A C 1
ATOM 821 O O . GLU A 1 103 ? 12.219 -1.845 -5.572 1.00 98.31 103 GLU A O 1
ATOM 826 N N . ILE A 1 104 ? 12.784 -0.083 -6.837 1.00 98.44 104 ILE A N 1
ATOM 827 C CA . ILE A 1 104 ? 12.566 -0.719 -8.131 1.00 98.44 104 ILE A CA 1
ATOM 828 C C . ILE A 1 104 ? 13.874 -0.667 -8.903 1.00 98.44 104 ILE A C 1
ATOM 830 O O . ILE A 1 104 ? 14.488 0.398 -9.009 1.00 98.44 104 ILE A O 1
ATOM 834 N N . VAL A 1 105 ? 14.300 -1.800 -9.451 1.00 98.62 105 VAL A N 1
ATOM 835 C CA . VAL A 1 105 ? 15.529 -1.886 -10.240 1.00 98.62 105 VAL A CA 1
ATOM 836 C C . VAL A 1 105 ? 15.248 -2.580 -11.558 1.00 98.62 105 VAL A C 1
ATOM 838 O O . VAL A 1 105 ? 14.850 -3.742 -11.591 1.00 98.62 105 VAL A O 1
ATOM 841 N N . PHE A 1 106 ? 15.503 -1.862 -12.643 1.00 98.56 106 PHE A N 1
ATOM 842 C CA . PHE A 1 106 ? 15.538 -2.409 -13.991 1.00 98.56 106 PHE A CA 1
ATOM 843 C C . PHE A 1 106 ? 16.983 -2.734 -14.406 1.00 98.56 106 PHE A C 1
ATOM 845 O O . PHE A 1 106 ? 17.921 -2.086 -13.931 1.00 98.56 106 PHE A O 1
ATOM 852 N N . PRO A 1 107 ? 17.205 -3.715 -15.297 1.00 98.25 107 PRO A N 1
ATOM 853 C CA . PRO A 1 107 ? 18.525 -3.960 -15.866 1.00 98.25 107 PRO A CA 1
ATOM 854 C C . PRO A 1 107 ? 18.957 -2.781 -16.750 1.00 98.25 107 PRO A C 1
ATOM 856 O O . PRO A 1 107 ? 18.161 -2.242 -17.515 1.00 98.25 107 PRO A O 1
ATOM 859 N N . SER A 1 108 ? 20.233 -2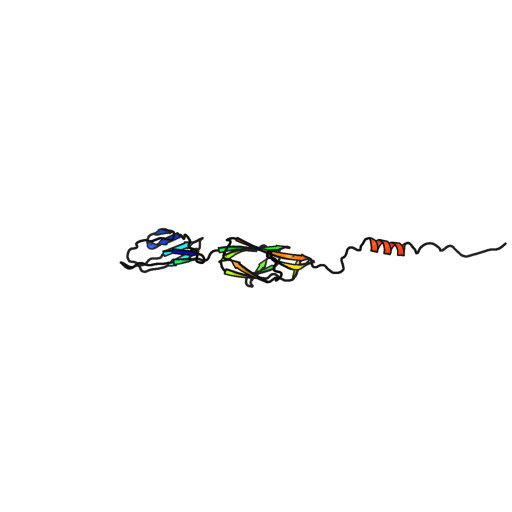.393 -16.702 1.00 97.94 108 SER A N 1
ATOM 860 C CA . SER A 1 108 ? 20.765 -1.303 -17.541 1.00 97.94 108 SER A CA 1
ATOM 861 C C . SER A 1 108 ? 20.760 -1.625 -19.040 1.00 97.94 108 SER A C 1
ATOM 863 O O . SER A 1 108 ? 20.699 -0.719 -19.870 1.00 97.94 108 SER A O 1
ATOM 865 N N . SER A 1 109 ? 20.797 -2.909 -19.391 1.00 97.44 109 SER A N 1
ATOM 866 C CA . SER A 1 109 ? 20.641 -3.413 -20.751 1.00 97.44 109 SER A CA 1
ATOM 867 C C . SER A 1 109 ? 19.881 -4.732 -20.736 1.00 97.44 109 SER A C 1
ATOM 869 O O . SER A 1 109 ? 20.104 -5.554 -19.846 1.00 97.44 109 SER A O 1
ATOM 871 N N . VAL A 1 110 ? 19.047 -4.968 -21.739 1.00 97.44 110 VAL A N 1
ATOM 872 C CA . VAL A 1 110 ? 18.284 -6.211 -21.888 1.00 97.44 110 VAL A CA 1
ATOM 873 C C . VAL A 1 110 ? 18.304 -6.666 -23.342 1.00 97.44 110 VAL A C 1
ATOM 875 O O . VAL A 1 110 ? 18.374 -5.841 -24.251 1.00 97.44 110 VAL A O 1
ATOM 878 N N . PHE A 1 111 ? 18.244 -7.975 -23.570 1.00 95.25 111 PHE A N 1
ATOM 879 C CA . PHE A 1 111 ? 18.024 -8.526 -24.903 1.00 95.25 111 PHE A CA 1
ATOM 880 C C . PHE A 1 111 ? 16.545 -8.833 -25.095 1.00 95.25 111 PHE A C 1
ATOM 882 O O . PHE A 1 111 ? 15.966 -9.599 -24.329 1.00 95.25 111 PHE A O 1
ATOM 889 N N . VAL A 1 112 ? 15.956 -8.272 -26.147 1.00 92.00 112 VAL A N 1
ATOM 890 C CA . VAL A 1 112 ? 14.613 -8.631 -26.607 1.00 92.00 112 VAL A CA 1
ATOM 891 C C . VAL A 1 112 ? 14.779 -9.341 -27.944 1.00 92.00 112 VAL A C 1
ATOM 893 O O . VAL A 1 112 ? 15.039 -8.726 -28.976 1.00 92.00 112 VAL A O 1
ATOM 896 N N . GLY A 1 113 ? 14.711 -10.673 -27.920 1.00 90.06 113 GLY A N 1
ATOM 897 C CA . GLY A 1 113 ? 15.118 -11.487 -29.064 1.00 90.06 113 GLY A CA 1
ATOM 898 C C . GLY A 1 113 ? 16.628 -11.381 -29.309 1.00 90.06 113 GLY A C 1
ATOM 899 O O . GLY A 1 113 ? 17.419 -11.805 -28.473 1.00 90.06 113 GLY A O 1
ATOM 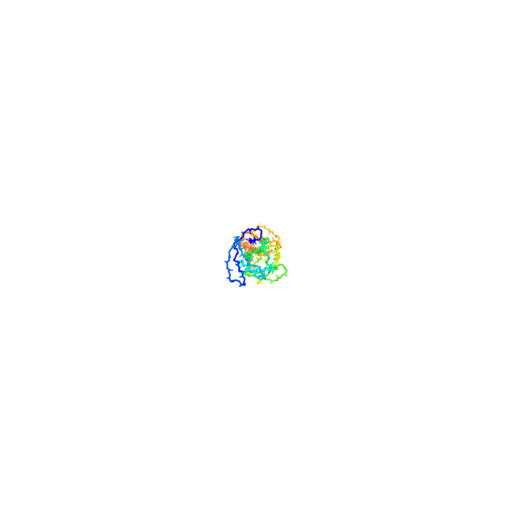900 N N . VAL A 1 114 ? 17.022 -10.844 -30.467 1.00 91.38 114 VAL A N 1
ATOM 901 C CA . VAL A 1 114 ? 18.436 -10.637 -30.855 1.00 91.38 114 VAL A CA 1
ATOM 902 C C . VAL A 1 114 ? 18.919 -9.206 -30.629 1.00 91.38 114 VAL A C 1
ATOM 904 O O . VAL A 1 114 ? 20.113 -8.932 -30.741 1.00 91.38 114 VAL A O 1
ATOM 907 N N . ASP A 1 115 ? 17.992 -8.307 -30.322 1.00 94.75 115 ASP A N 1
ATOM 908 C CA . ASP A 1 115 ? 18.239 -6.882 -30.222 1.00 94.75 115 ASP A CA 1
ATOM 909 C C . ASP A 1 115 ? 18.582 -6.504 -28.779 1.00 94.75 115 ASP A C 1
ATOM 911 O O . ASP A 1 115 ? 17.859 -6.846 -27.840 1.00 94.75 115 ASP A O 1
ATOM 915 N N . GLU A 1 116 ? 19.693 -5.791 -28.596 1.00 96.56 116 GLU A N 1
ATOM 916 C CA . GLU A 1 116 ? 20.090 -5.245 -27.297 1.00 96.56 116 GLU A CA 1
ATOM 917 C C . GLU A 1 116 ? 19.452 -3.868 -27.105 1.00 96.56 116 GLU A C 1
ATOM 919 O O . GLU A 1 116 ? 19.629 -2.965 -27.921 1.00 96.56 116 GLU A O 1
ATOM 924 N N . TYR A 1 117 ? 18.742 -3.689 -26.002 1.00 97.56 117 TYR A N 1
ATOM 925 C CA . TYR A 1 117 ? 18.107 -2.442 -25.604 1.00 97.56 117 TYR A CA 1
ATOM 926 C C . TYR A 1 117 ? 18.822 -1.876 -24.381 1.00 97.56 117 TYR A C 1
ATOM 928 O O . TYR A 1 117 ? 19.108 -2.605 -23.433 1.00 97.56 117 TYR A O 1
ATOM 936 N N . LEU A 1 118 ? 19.097 -0.573 -24.385 1.00 98.19 118 LEU A N 1
ATOM 937 C CA . LEU A 1 118 ? 19.714 0.138 -23.264 1.00 98.19 118 LEU A CA 1
ATOM 938 C C . LEU A 1 118 ? 18.663 0.944 -22.516 1.00 98.19 118 LEU A C 1
ATOM 940 O O . LEU A 1 118 ? 17.877 1.655 -23.146 1.00 98.19 118 LEU A O 1
ATOM 944 N N . PHE A 1 119 ? 18.671 0.849 -21.186 1.00 98.31 119 PHE A N 1
ATOM 945 C CA . PHE A 1 119 ? 17.833 1.687 -20.339 1.00 98.31 119 PHE A CA 1
ATOM 946 C C . PHE A 1 119 ? 18.190 3.149 -20.604 1.00 98.31 119 PHE A C 1
ATOM 948 O O . PHE A 1 119 ? 19.363 3.523 -20.595 1.00 98.31 119 PHE A O 1
ATOM 955 N N . THR A 1 120 ? 17.178 3.974 -20.848 1.00 97.94 120 THR A N 1
ATOM 956 C CA . THR A 1 120 ? 17.370 5.405 -21.101 1.00 97.94 120 THR A CA 1
ATOM 957 C C . THR A 1 120 ? 16.887 6.237 -19.939 1.00 97.94 120 THR A C 1
ATOM 959 O O . THR A 1 120 ? 17.656 7.030 -19.403 1.00 97.94 120 THR A O 1
ATOM 962 N N . GLN A 1 121 ? 15.625 6.067 -19.551 1.00 98.12 121 GLN A N 1
ATOM 963 C CA . GLN A 1 121 ? 15.025 6.876 -18.506 1.00 98.12 121 GLN A CA 1
ATOM 964 C C . GLN A 1 121 ? 13.727 6.284 -17.963 1.00 98.12 121 GLN A C 1
ATOM 966 O O . GLN A 1 121 ? 13.030 5.515 -18.625 1.00 98.12 121 GLN A O 1
ATOM 971 N N . TRP A 1 122 ? 13.370 6.741 -16.773 1.00 98.38 122 TRP A N 1
ATOM 972 C CA . TRP A 1 122 ? 12.026 6.663 -16.218 1.00 98.38 122 TRP A CA 1
ATOM 973 C C . TRP A 1 122 ? 11.105 7.760 -16.776 1.00 98.38 122 TRP A C 1
ATOM 975 O O . TRP A 1 122 ? 11.567 8.743 -17.358 1.00 98.38 122 TRP A O 1
ATOM 985 N N . GLU A 1 123 ? 9.801 7.670 -16.501 1.00 96.88 123 GLU A N 1
ATOM 986 C CA . GLU A 1 123 ? 8.797 8.668 -16.904 1.00 96.88 123 GLU A CA 1
ATOM 987 C C . GLU A 1 123 ? 9.039 10.068 -16.318 1.00 96.88 123 GLU A C 1
ATOM 989 O O . GLU A 1 123 ? 8.560 11.065 -16.853 1.00 96.88 123 GLU A O 1
ATOM 994 N N . ASN A 1 124 ? 9.809 10.154 -15.231 1.00 94.81 124 ASN A N 1
ATOM 995 C CA . ASN A 1 124 ? 10.206 11.413 -14.604 1.00 94.81 124 ASN A CA 1
ATOM 996 C C . ASN A 1 124 ? 11.533 11.987 -15.148 1.00 94.81 124 ASN A C 1
ATOM 998 O O . ASN A 1 124 ? 12.023 12.980 -14.613 1.00 94.81 124 ASN A O 1
ATOM 1002 N N . GLY A 1 125 ? 12.136 11.355 -16.163 1.00 95.94 125 GLY A N 1
ATOM 1003 C CA . GLY A 1 125 ? 13.411 11.758 -16.764 1.00 95.94 125 GLY A CA 1
ATOM 1004 C C . GLY A 1 125 ? 14.668 11.279 -16.024 1.00 95.94 125 GLY A C 1
ATOM 1005 O O . GLY A 1 125 ? 15.774 11.615 -16.438 1.00 95.94 125 GLY A O 1
ATOM 1006 N N . SER A 1 126 ? 14.540 10.503 -14.940 1.00 97.31 126 SER A N 1
ATOM 1007 C CA . SER A 1 126 ? 15.697 9.904 -14.258 1.00 97.31 126 SER A CA 1
ATOM 1008 C C . SER A 1 126 ? 16.348 8.834 -15.129 1.00 97.31 126 SER A C 1
ATOM 1010 O O . SER A 1 126 ? 15.663 7.922 -15.579 1.00 97.31 126 SER A O 1
ATOM 1012 N N . VAL A 1 127 ? 17.668 8.906 -15.298 1.00 97.62 127 VAL A N 1
ATOM 1013 C CA . VAL A 1 127 ? 18.456 7.976 -16.131 1.00 97.62 127 VAL A CA 1
ATOM 1014 C C . VAL A 1 127 ? 19.064 6.804 -15.351 1.00 97.62 127 VAL A C 1
ATOM 1016 O O . VAL A 1 127 ? 19.668 5.918 -15.944 1.00 97.62 127 VAL A O 1
ATOM 1019 N N . GLU A 1 128 ? 18.916 6.784 -14.026 1.00 97.94 128 GLU A N 1
ATOM 1020 C CA . GLU A 1 128 ? 19.354 5.664 -13.186 1.00 97.94 128 GLU A CA 1
ATOM 1021 C C . GLU A 1 128 ? 18.331 4.509 -13.273 1.00 97.94 128 GLU A C 1
ATOM 1023 O O . GLU A 1 128 ? 17.159 4.732 -12.949 1.00 97.94 128 GLU A O 1
ATOM 1028 N N . PRO A 1 129 ? 18.732 3.281 -13.668 1.00 97.56 129 PRO A N 1
ATOM 1029 C CA . PRO A 1 129 ? 17.831 2.121 -13.730 1.00 97.56 129 PRO A CA 1
ATOM 1030 C C . PRO A 1 129 ? 17.250 1.709 -12.370 1.00 97.56 129 PRO A C 1
ATOM 1032 O O . PRO A 1 129 ? 16.216 1.043 -12.305 1.00 97.56 129 PRO A O 1
ATOM 1035 N N . LYS A 1 130 ? 17.901 2.115 -11.274 1.00 98.25 130 LYS A N 1
ATOM 1036 C CA . LYS A 1 130 ? 17.402 1.995 -9.904 1.00 98.25 130 LYS A CA 1
ATOM 1037 C C . LYS A 1 130 ? 16.618 3.239 -9.476 1.00 98.25 130 LYS A C 1
ATOM 1039 O O . LYS A 1 130 ? 17.081 4.372 -9.576 1.00 98.25 130 LYS A O 1
ATOM 1044 N N . ARG A 1 131 ? 15.437 3.039 -8.899 1.00 96.00 131 ARG A N 1
ATOM 1045 C CA . ARG A 1 131 ? 14.604 4.129 -8.390 1.00 96.00 131 ARG A CA 1
ATOM 1046 C C . ARG A 1 131 ? 13.911 3.756 -7.094 1.00 96.00 131 ARG A C 1
ATOM 1048 O O . ARG A 1 131 ? 13.374 2.667 -6.946 1.00 96.00 131 ARG A O 1
ATOM 1055 N N . THR A 1 132 ? 13.849 4.722 -6.187 1.00 97.00 132 THR A N 1
ATOM 1056 C CA . THR A 1 132 ? 12.965 4.667 -5.024 1.00 97.00 132 THR A CA 1
ATOM 1057 C C . THR A 1 132 ? 11.664 5.407 -5.332 1.00 97.00 132 THR A C 1
ATOM 1059 O O . THR A 1 132 ? 11.693 6.542 -5.815 1.00 97.00 132 THR A O 1
ATOM 1062 N N . VAL A 1 133 ? 10.522 4.779 -5.055 1.00 96.00 133 VAL A N 1
ATOM 1063 C CA . VAL A 1 133 ? 9.192 5.396 -5.139 1.00 96.00 133 VAL A CA 1
ATOM 1064 C C . VAL A 1 133 ? 8.545 5.429 -3.760 1.00 96.00 133 VAL A C 1
ATOM 1066 O O . VAL A 1 133 ? 8.518 4.425 -3.054 1.00 96.00 133 VAL A O 1
ATOM 1069 N N . THR A 1 134 ? 7.997 6.583 -3.386 1.00 95.56 134 THR A N 1
ATOM 1070 C CA . THR A 1 134 ? 7.216 6.741 -2.156 1.00 95.56 134 THR A CA 1
ATOM 1071 C C . THR A 1 134 ? 5.732 6.763 -2.500 1.00 95.56 134 THR A C 1
ATOM 1073 O O . THR A 1 134 ? 5.281 7.638 -3.237 1.00 95.56 134 THR A O 1
ATOM 1076 N N . LEU A 1 135 ? 4.970 5.816 -1.956 1.00 96.00 135 LEU A N 1
ATOM 1077 C CA . LEU A 1 135 ? 3.513 5.769 -2.033 1.00 96.00 135 LEU A CA 1
ATOM 1078 C C . LEU A 1 135 ? 2.910 6.446 -0.797 1.00 96.00 135 LEU A C 1
ATOM 1080 O O . LEU A 1 135 ? 3.323 6.180 0.331 1.00 96.00 135 LEU A O 1
ATOM 1084 N N . GLY A 1 136 ? 1.931 7.316 -1.025 1.00 88.88 136 GLY A N 1
ATOM 1085 C CA . GLY A 1 136 ? 1.184 8.020 0.026 1.00 88.88 136 GLY A CA 1
ATOM 1086 C C . GLY A 1 136 ? 0.084 8.923 -0.540 1.00 88.88 136 GLY A C 1
ATOM 1087 O O . GLY A 1 136 ? -0.961 9.106 0.076 1.00 88.88 136 GLY A O 1
ATOM 1088 N N . SER A 1 137 ? 0.282 9.441 -1.755 1.00 84.62 137 SER A N 1
ATOM 1089 C CA . SER A 1 137 ? -0.737 10.071 -2.604 1.00 84.62 137 SER A CA 1
ATOM 1090 C C . SER A 1 137 ? -0.153 10.245 -4.014 1.00 84.62 137 SER A C 1
ATOM 1092 O O . SER A 1 137 ? 1.037 10.560 -4.107 1.00 84.62 137 SER A O 1
ATOM 1094 N N . PRO A 1 138 ? -0.916 10.064 -5.110 1.00 91.38 138 PRO A N 1
ATOM 1095 C CA . PRO A 1 138 ? -2.342 9.697 -5.209 1.00 91.38 138 PRO A CA 1
ATOM 1096 C C . PRO A 1 138 ? -2.624 8.205 -4.940 1.00 91.38 138 PRO A C 1
ATOM 1098 O O . PRO A 1 138 ? -1.702 7.425 -4.721 1.00 91.38 138 PRO A O 1
ATOM 1101 N N . GLU A 1 139 ? -3.899 7.783 -4.962 1.00 88.12 139 GLU A N 1
ATOM 1102 C CA . GLU A 1 139 ? -4.304 6.369 -4.774 1.00 88.12 139 GLU A CA 1
ATOM 1103 C C . GLU A 1 139 ? -3.767 5.423 -5.864 1.00 88.12 139 GLU A C 1
ATOM 1105 O O . GLU A 1 139 ? -3.613 4.234 -5.603 1.00 88.12 139 GLU A O 1
ATOM 1110 N N . ALA A 1 140 ? -3.451 5.927 -7.061 1.00 93.69 140 ALA A N 1
ATOM 1111 C CA . ALA A 1 140 ? -2.908 5.130 -8.158 1.00 93.69 140 ALA A CA 1
ATOM 1112 C C . ALA A 1 140 ? -1.677 5.797 -8.783 1.00 93.69 140 ALA A C 1
ATOM 1114 O O . ALA A 1 140 ? -1.723 6.964 -9.169 1.00 93.69 140 ALA A O 1
ATOM 1115 N N . VAL A 1 141 ? -0.588 5.040 -8.910 1.00 96.56 141 VAL A N 1
ATOM 1116 C CA . VAL A 1 141 ? 0.701 5.478 -9.456 1.00 96.56 141 VAL A CA 1
ATOM 1117 C C . VAL A 1 141 ? 1.103 4.541 -10.590 1.00 96.56 141 VAL A C 1
ATOM 1119 O O . VAL A 1 141 ? 1.062 3.322 -10.441 1.00 96.56 141 VAL A O 1
ATOM 1122 N N . THR A 1 142 ? 1.505 5.103 -11.730 1.00 97.69 142 THR A N 1
ATOM 1123 C CA . THR A 1 142 ? 2.089 4.350 -12.850 1.00 97.69 142 THR A CA 1
ATOM 1124 C C . THR A 1 142 ? 3.524 4.803 -13.070 1.00 97.69 142 THR A C 1
ATOM 1126 O O . THR A 1 142 ? 3.777 6.004 -13.128 1.00 97.69 142 THR A O 1
ATOM 1129 N N . LEU A 1 143 ? 4.444 3.846 -13.178 1.00 98.00 143 LEU A N 1
ATOM 1130 C CA . LEU A 1 143 ? 5.863 4.071 -13.446 1.00 98.00 143 LEU A CA 1
ATOM 1131 C C . LEU A 1 143 ? 6.235 3.404 -14.767 1.00 98.00 143 LEU A C 1
ATOM 1133 O O . LEU A 1 143 ? 5.864 2.250 -14.987 1.00 98.00 143 LEU A O 1
ATOM 1137 N N . THR A 1 144 ? 6.993 4.106 -15.610 1.00 98.44 144 THR A N 1
ATOM 1138 C CA . THR A 1 144 ? 7.364 3.624 -16.946 1.00 98.44 144 THR A CA 1
ATOM 1139 C C . THR A 1 144 ? 8.873 3.680 -17.131 1.00 98.44 144 THR A C 1
ATOM 1141 O O . THR A 1 144 ? 9.460 4.760 -17.111 1.00 98.44 144 THR A O 1
ATOM 1144 N N . ALA A 1 145 ? 9.493 2.524 -17.361 1.00 98.38 145 ALA A N 1
ATOM 1145 C CA . ALA A 1 145 ? 10.890 2.406 -17.772 1.00 98.38 145 ALA A CA 1
ATOM 1146 C C . ALA A 1 145 ? 11.004 2.421 -19.306 1.00 98.38 145 ALA A C 1
ATOM 1148 O O . ALA A 1 145 ? 10.353 1.634 -19.987 1.00 98.38 145 ALA A O 1
ATOM 1149 N N . THR A 1 146 ? 11.840 3.294 -19.864 1.00 98.50 146 THR A N 1
ATOM 1150 C CA . THR A 1 146 ? 12.039 3.411 -21.317 1.00 98.50 146 THR A CA 1
ATOM 1151 C C . THR A 1 146 ? 13.419 2.913 -21.708 1.00 98.50 146 THR A C 1
ATOM 1153 O O . THR A 1 146 ? 14.428 3.311 -21.118 1.00 98.50 146 THR A O 1
ATOM 1156 N N . TYR A 1 147 ? 13.479 2.107 -22.759 1.00 98.38 147 TYR A N 1
ATOM 1157 C CA . TYR A 1 147 ? 14.710 1.646 -23.374 1.00 98.38 147 TYR A CA 1
ATOM 1158 C C . TYR A 1 147 ? 14.783 2.062 -24.841 1.00 98.38 147 TYR A C 1
ATOM 1160 O O . TYR A 1 147 ? 13.772 2.306 -25.493 1.00 98.38 147 TYR A O 1
ATOM 1168 N N . VAL A 1 148 ? 15.996 2.087 -25.389 1.00 97.50 148 VAL A N 1
ATOM 1169 C CA . VAL A 1 148 ? 16.219 2.286 -26.826 1.00 97.50 148 VAL A CA 1
ATOM 1170 C C . VAL A 1 148 ? 17.129 1.208 -27.383 1.00 97.50 148 VAL A C 1
ATOM 1172 O O . VAL A 1 148 ? 18.048 0.744 -26.708 1.00 97.50 148 VAL A O 1
ATOM 1175 N N . LEU A 1 149 ? 16.882 0.833 -28.636 1.00 96.69 149 LEU A N 1
ATOM 1176 C CA . LEU A 1 149 ? 17.709 -0.120 -29.363 1.00 96.69 149 LEU A CA 1
ATOM 1177 C C . LEU A 1 149 ? 19.154 0.386 -29.444 1.00 96.69 149 LEU A C 1
ATOM 1179 O O . LEU A 1 149 ? 19.420 1.467 -29.987 1.00 96.69 149 LEU A O 1
ATOM 1183 N N . LYS A 1 150 ? 20.093 -0.420 -28.949 1.00 95.38 150 LYS A N 1
ATOM 1184 C CA . LYS A 1 150 ? 21.525 -0.167 -29.065 1.00 95.38 150 LYS A CA 1
ATOM 1185 C C . LYS A 1 150 ? 21.912 -0.181 -30.537 1.00 95.38 150 LYS A C 1
ATOM 1187 O O . LYS A 1 150 ? 21.826 -1.201 -31.215 1.00 95.38 150 LYS A O 1
ATOM 1192 N N . GLN A 1 151 ? 22.350 0.966 -31.041 1.00 88.25 151 GLN A N 1
ATOM 1193 C CA . GLN A 1 151 ? 22.825 1.065 -32.414 1.00 88.25 151 GLN A CA 1
ATOM 1194 C C . GLN A 1 151 ? 24.156 0.323 -32.543 1.00 88.25 151 GLN A C 1
ATOM 1196 O O . GLN A 1 151 ? 25.108 0.613 -31.818 1.00 88.25 151 GLN A O 1
ATOM 1201 N N . VAL A 1 152 ? 24.231 -0.623 -33.478 1.00 75.88 152 VAL A N 1
ATOM 1202 C CA . VAL A 1 152 ? 25.502 -1.242 -33.855 1.00 75.88 152 VAL A CA 1
ATOM 1203 C C . VAL A 1 152 ? 26.208 -0.271 -34.797 1.00 75.88 152 VAL A C 1
ATOM 1205 O O . VAL A 1 152 ? 25.746 -0.026 -35.915 1.00 75.88 152 VAL A O 1
ATOM 1208 N N . GLU A 1 153 ? 27.302 0.328 -34.336 1.00 63.16 153 GLU A N 1
ATOM 1209 C CA . GLU A 1 153 ? 28.132 1.212 -35.152 1.00 63.16 153 GLU A CA 1
ATOM 1210 C C . GLU A 1 153 ? 28.674 0.414 -36.353 1.00 63.16 153 GLU A C 1
ATOM 1212 O O . GLU A 1 153 ? 29.549 -0.437 -36.213 1.00 63.16 153 GLU A O 1
ATOM 1217 N N . GLY A 1 154 ? 28.067 0.614 -37.530 1.00 56.78 154 GLY A N 1
ATOM 1218 C CA . GLY A 1 154 ? 28.391 -0.122 -38.759 1.00 56.78 154 GLY A CA 1
ATOM 1219 C C . GLY A 1 154 ? 27.211 -0.401 -39.697 1.00 56.78 154 GLY A C 1
ATOM 1220 O O . GLY A 1 154 ? 27.435 -0.641 -40.880 1.00 56.78 154 GLY A O 1
ATOM 1221 N N . ALA A 1 155 ? 25.962 -0.308 -39.227 1.00 53.44 155 ALA A N 1
ATOM 1222 C CA . ALA A 1 155 ? 24.764 -0.517 -40.052 1.00 53.44 155 ALA A CA 1
ATOM 1223 C C . ALA A 1 155 ? 24.157 0.793 -40.598 1.00 53.44 155 ALA A C 1
ATOM 1225 O O . ALA A 1 155 ? 22.938 0.957 -40.647 1.00 53.44 155 ALA A O 1
ATOM 1226 N N . ALA A 1 156 ? 24.987 1.751 -41.022 1.00 52.31 156 ALA A N 1
ATOM 1227 C CA . ALA A 1 156 ? 24.480 2.836 -41.860 1.00 52.31 156 ALA A CA 1
ATOM 1228 C C . ALA A 1 156 ? 24.010 2.232 -43.199 1.00 52.31 156 ALA A C 1
ATOM 1230 O O . ALA A 1 156 ? 24.750 1.429 -43.777 1.00 52.31 156 ALA A O 1
ATOM 1231 N N . PRO A 1 157 ? 22.829 2.591 -43.742 1.00 53.03 157 PRO A N 1
ATOM 1232 C CA . PRO A 1 157 ? 22.507 2.221 -45.111 1.00 53.03 157 PRO A CA 1
ATOM 1233 C C . PRO A 1 157 ? 23.594 2.822 -45.999 1.00 53.03 157 PRO A C 1
ATOM 1235 O O . PRO A 1 157 ? 23.799 4.038 -45.979 1.00 53.03 157 PRO A O 1
ATOM 1238 N N . ALA A 1 158 ? 24.317 1.972 -46.735 1.00 55.03 158 ALA A N 1
ATOM 1239 C CA . ALA A 1 158 ? 25.290 2.409 -47.725 1.00 55.03 158 ALA A CA 1
ATOM 1240 C C . ALA A 1 158 ? 24.635 3.510 -48.562 1.00 55.03 158 ALA A C 1
ATOM 1242 O O . ALA A 1 158 ? 23.648 3.277 -49.266 1.00 55.03 158 ALA A O 1
ATOM 1243 N N . SER A 1 159 ? 25.116 4.743 -48.407 1.00 54.88 159 SER A N 1
ATOM 1244 C CA . SER A 1 159 ? 24.527 5.876 -49.106 1.00 54.88 159 SER A CA 1
ATOM 1245 C C . SER A 1 159 ? 24.579 5.569 -50.605 1.00 54.88 159 SER A C 1
ATOM 1247 O O . SER A 1 159 ? 25.601 5.104 -51.110 1.00 54.88 159 SER A O 1
ATOM 1249 N N . GLN A 1 160 ? 23.497 5.822 -51.346 1.00 54.47 160 GLN A N 1
ATOM 1250 C CA . GLN A 1 160 ? 23.434 5.575 -52.798 1.00 54.47 160 GLN A CA 1
ATOM 1251 C C . GLN A 1 160 ? 24.592 6.240 -53.582 1.00 54.47 160 GLN A C 1
ATOM 1253 O O . GLN A 1 160 ? 24.874 5.858 -54.717 1.00 54.47 160 GLN A O 1
ATOM 1258 N N . ARG A 1 161 ? 25.310 7.199 -52.972 1.00 54.06 161 ARG A N 1
ATOM 1259 C CA . ARG A 1 161 ? 26.577 7.753 -53.475 1.00 54.06 161 ARG A CA 1
ATOM 1260 C C . ARG A 1 161 ? 27.722 6.733 -53.516 1.00 54.06 161 ARG A C 1
ATOM 1262 O O . ARG A 1 161 ? 28.406 6.672 -54.529 1.00 54.06 161 ARG A O 1
ATOM 1269 N N . GLN A 1 162 ? 27.890 5.897 -52.491 1.00 54.62 162 GLN A N 1
ATOM 1270 C CA . GLN A 1 162 ? 28.956 4.885 -52.447 1.00 54.62 162 GLN A CA 1
ATOM 1271 C C . GLN A 1 162 ? 28.724 3.754 -53.460 1.00 54.62 162 GLN A C 1
ATOM 1273 O O . GLN A 1 162 ? 29.675 3.274 -54.071 1.00 54.62 162 GLN A O 1
ATOM 1278 N N . ILE A 1 163 ? 27.462 3.386 -53.712 1.00 55.75 163 ILE A N 1
ATOM 1279 C CA . ILE A 1 163 ? 27.112 2.391 -54.740 1.00 55.75 163 ILE A CA 1
ATOM 1280 C C . ILE A 1 163 ? 27.380 2.949 -56.151 1.00 55.75 163 ILE A C 1
ATOM 1282 O O . ILE A 1 163 ? 27.861 2.226 -57.022 1.00 55.75 163 ILE A O 1
ATOM 1286 N N . LYS A 1 164 ? 27.141 4.251 -56.380 1.00 52.31 164 LYS A N 1
ATOM 1287 C CA . LYS A 1 164 ? 27.414 4.903 -57.671 1.00 52.31 164 LYS A CA 1
ATOM 1288 C C . LYS A 1 164 ? 28.913 5.020 -57.970 1.00 52.31 164 LYS A C 1
ATOM 1290 O O . LYS A 1 164 ? 29.304 4.812 -59.118 1.00 52.31 164 LYS A O 1
ATOM 1295 N N . ASP A 1 165 ? 29.738 5.311 -56.966 1.00 56.38 165 ASP A N 1
ATOM 1296 C CA . ASP A 1 165 ? 31.192 5.409 -57.151 1.00 56.38 165 ASP A CA 1
ATOM 1297 C C . ASP A 1 165 ? 31.850 4.029 -57.331 1.00 56.38 165 ASP A C 1
ATOM 1299 O O . ASP A 1 165 ? 32.740 3.892 -58.170 1.00 56.38 165 ASP A O 1
ATOM 1303 N N . ALA A 1 166 ? 31.343 2.982 -56.666 1.00 55.16 166 ALA A N 1
ATOM 1304 C CA . ALA A 1 166 ? 31.794 1.605 -56.891 1.00 55.16 166 ALA A CA 1
ATOM 1305 C C . ALA A 1 166 ? 31.404 1.072 -58.287 1.00 55.16 166 ALA A C 1
ATOM 1307 O O . ALA A 1 166 ? 32.216 0.438 -58.957 1.00 55.16 166 ALA A O 1
ATOM 1308 N N . LEU A 1 167 ? 30.200 1.385 -58.785 1.00 53.22 167 LEU A N 1
ATOM 1309 C CA . LEU A 1 167 ? 29.778 1.000 -60.142 1.00 53.22 167 LEU A CA 1
ATOM 1310 C C . LEU A 1 167 ? 30.551 1.747 -61.240 1.00 53.22 167 LEU A C 1
ATOM 1312 O O . LEU A 1 167 ? 30.819 1.180 -62.297 1.00 53.22 167 LEU A O 1
ATOM 1316 N N . ARG A 1 168 ? 30.966 2.998 -61.003 1.00 54.12 168 ARG A N 1
ATOM 1317 C CA . ARG A 1 168 ? 31.757 3.766 -61.979 1.00 54.12 168 ARG A CA 1
ATOM 1318 C C . ARG A 1 168 ? 33.179 3.220 -62.153 1.00 54.12 168 ARG A C 1
ATOM 1320 O O . ARG A 1 168 ? 33.759 3.403 -63.219 1.00 54.12 168 ARG A O 1
ATOM 1327 N N . GLN A 1 169 ? 33.722 2.546 -61.138 1.00 54.56 169 GLN A N 1
ATOM 1328 C CA . GLN A 1 169 ? 35.057 1.945 -61.188 1.00 54.56 169 GLN A CA 1
ATOM 1329 C C . GLN A 1 169 ? 35.064 0.558 -61.855 1.00 54.56 169 GLN A C 1
ATOM 1331 O O . GLN A 1 169 ? 36.082 0.166 -62.414 1.00 54.56 169 GLN A O 1
ATOM 1336 N N . VAL A 1 170 ? 33.928 -0.151 -61.860 1.00 52.56 170 VAL A N 1
ATOM 1337 C CA . VAL A 1 170 ? 33.788 -1.470 -62.508 1.00 52.56 170 VAL A CA 1
ATOM 1338 C C . VAL A 1 170 ? 33.412 -1.354 -63.993 1.00 52.56 170 VAL A C 1
ATOM 1340 O O . VAL A 1 170 ? 33.858 -2.160 -64.797 1.00 52.56 170 VAL A O 1
ATOM 1343 N N . VAL A 1 171 ? 32.662 -0.322 -64.400 1.00 49.31 171 VAL A N 1
ATOM 1344 C CA . VAL A 1 171 ? 32.223 -0.145 -65.806 1.00 49.31 171 VAL A CA 1
ATOM 1345 C C . VAL A 1 171 ? 33.296 0.514 -66.700 1.00 49.31 171 VAL A C 1
ATOM 1347 O O . VAL A 1 171 ? 33.152 0.562 -67.916 1.00 49.31 171 VAL A O 1
ATOM 1350 N N . GLY A 1 172 ? 34.397 1.016 -66.130 1.00 48.97 172 GLY A N 1
ATOM 1351 C CA . GLY A 1 172 ? 35.468 1.698 -66.873 1.00 48.97 172 GLY A CA 1
ATOM 1352 C C . GLY A 1 172 ? 36.605 0.807 -67.393 1.00 48.97 172 GLY A C 1
ATOM 1353 O O . GLY A 1 172 ? 37.588 1.353 -67.887 1.00 48.97 172 GLY A O 1
ATOM 1354 N N . ALA A 1 173 ? 36.519 -0.519 -67.247 1.00 47.34 173 ALA A N 1
ATOM 1355 C CA . ALA A 1 173 ? 37.643 -1.431 -67.492 1.00 47.34 173 ALA A CA 1
ATOM 1356 C C . ALA A 1 173 ? 37.397 -2.498 -68.576 1.00 47.34 173 ALA A C 1
ATOM 1358 O O . ALA A 1 173 ? 38.160 -3.456 -68.656 1.00 47.34 173 ALA A O 1
ATOM 1359 N N . GLU A 1 174 ? 36.383 -2.343 -69.431 1.00 46.09 174 GLU A N 1
ATOM 1360 C CA . GLU A 1 174 ? 36.175 -3.250 -70.565 1.00 46.09 174 GLU A CA 1
ATOM 1361 C C . GLU A 1 174 ? 35.989 -2.466 -71.866 1.00 46.09 174 GLU A C 1
ATOM 1363 O O . GLU A 1 174 ? 34.974 -1.800 -72.065 1.00 46.09 174 GLU A O 1
ATOM 1368 N N . GLY A 1 175 ? 36.983 -2.564 -72.755 1.00 42.50 175 GLY A N 1
ATOM 1369 C CA . GLY A 1 175 ? 36.815 -2.231 -74.168 1.00 42.50 175 GLY A CA 1
ATOM 1370 C C . GLY A 1 175 ? 37.964 -1.481 -74.836 1.00 42.50 175 GLY A C 1
ATOM 1371 O O . GLY A 1 175 ? 37.716 -0.406 -75.363 1.00 42.50 175 GLY A O 1
ATOM 1372 N N . ASP A 1 176 ? 39.177 -2.046 -74.875 1.00 42.69 176 ASP A N 1
ATOM 1373 C CA . ASP A 1 176 ? 39.957 -2.019 -76.127 1.00 42.69 176 ASP A CA 1
ATOM 1374 C C . ASP A 1 176 ? 40.989 -3.161 -76.164 1.00 42.69 176 ASP A C 1
ATOM 1376 O O . ASP A 1 176 ? 42.150 -3.023 -75.781 1.00 42.69 176 ASP A O 1
ATOM 1380 N N . LEU A 1 177 ? 40.523 -4.339 -76.577 1.00 50.66 177 LEU A N 1
ATOM 1381 C CA . LEU A 1 177 ? 41.364 -5.406 -77.109 1.00 50.66 177 LEU A CA 1
ATOM 1382 C C . LEU A 1 177 ? 40.902 -5.625 -78.550 1.00 50.66 177 LEU A C 1
ATOM 1384 O O . LEU A 1 177 ? 39.943 -6.357 -78.783 1.00 50.66 177 LEU A O 1
ATOM 1388 N N . SER A 1 178 ? 41.574 -4.968 -79.497 1.00 50.31 178 SER A N 1
ATOM 1389 C CA . SER A 1 178 ? 41.462 -5.268 -80.927 1.00 50.31 178 SER A CA 1
ATOM 1390 C C . SER A 1 178 ? 42.858 -5.299 -81.555 1.00 50.31 178 SER A C 1
ATOM 1392 O O . SER A 1 178 ? 43.388 -4.283 -81.989 1.00 50.31 178 SER A O 1
ATOM 1394 N N . ASP A 1 179 ? 43.440 -6.493 -81.506 1.00 46.34 179 ASP A N 1
ATOM 1395 C CA . ASP A 1 179 ? 44.309 -7.154 -82.485 1.00 46.34 179 ASP A CA 1
ATOM 1396 C C . ASP A 1 179 ? 45.420 -6.406 -83.248 1.00 46.34 179 ASP A C 1
ATOM 1398 O O . ASP A 1 179 ? 45.238 -5.482 -84.040 1.00 46.34 179 ASP A O 1
ATOM 1402 N N . GLU A 1 180 ? 46.607 -6.995 -83.100 1.00 43.38 180 GLU A N 1
ATOM 1403 C CA . GLU A 1 180 ? 47.802 -6.823 -83.909 1.00 43.38 180 GLU A CA 1
ATOM 1404 C C . GLU A 1 180 ? 47.613 -7.277 -85.378 1.00 43.38 180 GLU A C 1
ATOM 1406 O O . GLU A 1 180 ? 47.239 -8.414 -85.651 1.00 43.38 180 GLU A O 1
ATOM 1411 N N . GLY A 1 181 ? 48.088 -6.457 -86.325 1.00 39.19 181 GLY A N 1
ATOM 1412 C CA . GLY A 1 181 ? 49.080 -6.927 -87.305 1.00 39.19 181 GLY A CA 1
ATOM 1413 C C . GLY A 1 181 ? 48.708 -7.064 -88.798 1.00 39.19 181 GLY A C 1
ATOM 1414 O O . GLY A 1 181 ? 47.839 -7.845 -89.167 1.00 39.19 181 GLY A O 1
ATOM 1415 N N . ARG A 1 182 ? 49.605 -6.475 -89.631 1.00 37.03 182 ARG A N 1
ATOM 1416 C CA . ARG A 1 182 ? 50.050 -6.860 -91.010 1.00 37.03 182 ARG A CA 1
ATOM 1417 C C . ARG A 1 182 ? 49.176 -6.372 -92.206 1.00 37.03 182 ARG A C 1
ATOM 1419 O O . ARG A 1 182 ? 47.972 -6.525 -92.157 1.00 37.03 182 ARG A O 1
ATOM 1426 N N . ILE A 1 183 ? 49.649 -5.814 -93.348 1.00 41.31 183 ILE A N 1
ATOM 1427 C CA . ILE A 1 183 ? 50.949 -5.718 -94.082 1.00 41.31 183 ILE A CA 1
ATOM 1428 C C . ILE A 1 183 ? 50.923 -4.496 -95.056 1.00 41.31 183 ILE A C 1
ATOM 1430 O O . ILE A 1 183 ? 49.855 -4.021 -95.423 1.00 41.31 183 ILE A O 1
ATOM 1434 N N . GLN A 1 184 ? 52.117 -4.049 -95.476 1.00 41.19 184 GLN A N 1
ATOM 1435 C CA . GLN A 1 184 ? 52.510 -3.067 -96.513 1.00 41.19 184 GLN A CA 1
ATOM 1436 C C . GLN A 1 184 ? 51.756 -3.073 -97.864 1.00 41.19 184 GLN A C 1
ATOM 1438 O O . GLN A 1 184 ? 51.401 -4.139 -98.368 1.00 41.19 184 GLN A O 1
ATOM 1443 N N . ALA A 1 185 ? 51.740 -1.902 -98.519 1.00 48.00 185 ALA A N 1
ATOM 1444 C CA . ALA A 1 185 ? 52.262 -1.679 -99.880 1.00 48.00 185 ALA A CA 1
ATOM 1445 C C . ALA A 1 185 ? 52.697 -0.211 -100.038 1.00 48.00 185 ALA A C 1
ATOM 1447 O O . ALA A 1 185 ? 51.945 0.666 -99.557 1.00 48.00 185 ALA A O 1
#

Sequence (185 aa):
MYAVADSEEVEASVQVVETGKLYDTPFSAYLEEGDYTIRATYKGRTQTWTPTVQAEQTYEKTFRFTKMHMLTIVSDPSPIDFTLDGEAFETPFPIEKPSGSYEIVFPSSVFVGVDEYLFTQWENGSVEPKRTVTLGSPEAVTLTATYVLKQVEGAAPASQRQIKDALRQVVGAEGDLSDEGRIQA